Protein AF-A0AAQ4EZK0-F1 (afdb_monomer)

Solvent-accessible surface area (backbone atoms only — not comparable to full-atom values): 11240 Å² total; per-residue (Å²): 138,84,86,90,83,86,79,87,79,80,76,78,81,82,70,81,77,74,77,74,74,80,72,79,71,77,68,83,69,78,54,68,66,52,55,55,50,52,51,54,52,48,54,52,51,49,54,52,50,52,51,51,47,51,51,53,48,54,54,49,50,58,47,53,52,48,55,54,49,49,57,51,49,55,52,50,51,54,52,50,54,52,56,74,71,48,90,46,72,69,57,46,58,49,49,55,53,52,49,56,52,52,50,53,52,48,53,52,51,50,51,52,51,43,47,49,50,32,50,51,54,45,54,49,48,55,52,52,54,49,55,54,52,52,55,62,48,67,79,48,81,86,40,68,68,59,50,53,52,48,52,55,48,48,51,54,51,47,54,62,51,62,48,34,67,61,47,29,53,51,43,38,43,52,53,42,55,52,51,30,60,77,71,69,49,62,76,87,76,50,83,130

pLDDT: mean 73.38, std 15.05, range [40.81, 96.25]

Secondary structure (DSSP, 8-state):
-PPP------PPP-----------PPP---HHHHHHHHHHHHHHHHHHHHHHHHHHHHHHHHHHHHHHHHHHHHHHHHHHHHHHT--SHHHHHHHHHHHHHHHHHHHHHHHHHHHHHHHHHHHHHHHHHHHHHHHHHHTTTT-HHHHHHHHHHHHHHHHHHHTHHHHHHHHHHHHHHHHHHHHT--GGGS--

Foldseek 3Di:
DDDDDDDDDDDPDDDPPDDPDDPPPPDPPPPPVVLVVLLVVVVVVLVVLVVVLVVVVVVLLVVLLVVLVVLVVVLVVVLVVVCVVDDDPVVNVVSVVVSVVVVVVSLVVSLVSLLVSLVVSLVVSLVSSVVVLVVVCVVCVPDVVVVVVSVVVNVVSVVVSVCSVVVSVVRSQVSQVVSCVVVVNDPVSRDD

Sequence (192 aa):
MSAANVVERALPPIQPQRSRSAVPVPEPQRIEPFISISHKILRRKLARLTKYVQWHWYRALAQLKREIKDMYQDFIDHFSYRMEATCTESEREQLLREMATAREDLFTEMKARIGSACVDFGRWGCHHMNTQLQQCSTDRRDDDQFKALVALLESEVFQNVENFEKRTMECARAVWEEFAMDLGLEREFIPA

Structure (mmCIF, N/CA/C/O backbone):
data_AF-A0AAQ4EZK0-F1
#
_entry.id   AF-A0AAQ4EZK0-F1
#
loop_
_atom_site.group_PDB
_atom_site.id
_atom_site.type_symbol
_atom_site.label_atom_id
_atom_site.label_alt_id
_atom_site.label_comp_id
_atom_site.label_asym_id
_atom_site.label_entity_id
_atom_site.label_seq_id
_atom_site.pdbx_PDB_ins_code
_atom_site.Cartn_x
_atom_site.Cartn_y
_atom_site.Cartn_z
_atom_site.occupancy
_atom_site.B_iso_or_equiv
_atom_site.auth_seq_id
_atom_site.auth_comp_id
_atom_site.auth_asym_id
_atom_site.auth_atom_id
_atom_site.pdbx_PDB_model_num
ATOM 1 N N . MET A 1 1 ? 58.244 -21.339 -111.419 1.00 42.03 1 MET A N 1
ATOM 2 C CA . MET A 1 1 ? 58.968 -21.057 -110.160 1.00 42.03 1 MET A CA 1
ATOM 3 C C . MET A 1 1 ? 58.419 -19.746 -109.614 1.00 42.03 1 MET A C 1
ATOM 5 O O . MET A 1 1 ? 58.577 -18.739 -110.288 1.00 42.03 1 MET A O 1
ATOM 9 N N . SER A 1 2 ? 57.651 -19.780 -108.518 1.00 41.06 2 SER A N 1
ATOM 10 C CA . SER A 1 2 ? 56.876 -18.627 -108.020 1.00 41.06 2 SER A CA 1
ATOM 11 C C . SER A 1 2 ? 57.598 -17.920 -106.876 1.00 41.06 2 SER A C 1
ATOM 13 O O . SER A 1 2 ? 58.107 -18.579 -105.971 1.00 41.06 2 SER A O 1
ATOM 15 N N . ALA A 1 3 ? 57.625 -16.589 -106.942 1.00 40.81 3 ALA A N 1
ATOM 16 C CA . ALA A 1 3 ? 58.226 -15.695 -105.964 1.00 40.81 3 ALA A CA 1
ATOM 17 C C . ALA A 1 3 ? 57.422 -15.671 -104.657 1.00 40.81 3 ALA A C 1
ATOM 19 O O . ALA A 1 3 ? 56.195 -15.567 -104.661 1.00 40.81 3 ALA A O 1
ATOM 20 N N . ALA A 1 4 ? 58.153 -15.772 -103.551 1.00 45.84 4 ALA A N 1
ATOM 21 C CA . ALA A 1 4 ? 57.662 -15.642 -102.196 1.00 45.84 4 ALA A CA 1
ATOM 22 C C . ALA A 1 4 ? 57.428 -14.168 -101.853 1.00 45.84 4 ALA A C 1
ATOM 24 O O . ALA A 1 4 ? 58.296 -13.327 -102.061 1.00 45.84 4 ALA A O 1
ATOM 25 N N . ASN A 1 5 ? 56.261 -13.887 -101.290 1.00 48.72 5 ASN A N 1
ATOM 26 C CA . ASN A 1 5 ? 56.026 -12.821 -100.328 1.00 48.72 5 ASN A CA 1
ATOM 27 C C . ASN A 1 5 ? 54.690 -13.133 -99.659 1.00 48.72 5 ASN A C 1
ATOM 29 O O . ASN A 1 5 ? 53.746 -13.472 -100.366 1.00 48.72 5 ASN A O 1
ATOM 33 N N . VAL A 1 6 ? 54.625 -13.030 -98.328 1.00 47.28 6 VAL A N 1
ATOM 34 C CA . VAL A 1 6 ? 53.534 -12.384 -97.574 1.00 47.28 6 VAL A CA 1
ATOM 35 C C . VAL A 1 6 ? 53.760 -12.588 -96.062 1.00 47.28 6 VAL A C 1
ATOM 37 O O . VAL A 1 6 ? 53.499 -13.643 -95.498 1.00 47.28 6 VAL A O 1
ATOM 40 N N . VAL A 1 7 ? 54.256 -11.505 -95.453 1.00 47.47 7 VAL A N 1
ATOM 41 C CA . VAL A 1 7 ? 53.810 -10.884 -94.191 1.00 47.47 7 VAL A CA 1
ATOM 42 C C . VAL A 1 7 ? 53.949 -11.690 -92.886 1.00 47.47 7 VAL A C 1
ATOM 44 O O . VAL A 1 7 ? 53.008 -12.323 -92.413 1.00 47.47 7 VAL A O 1
ATOM 47 N N . GLU A 1 8 ? 55.076 -11.486 -92.195 1.00 52.34 8 GLU A N 1
ATOM 48 C CA . GLU A 1 8 ? 55.118 -11.501 -90.726 1.00 52.34 8 GLU A CA 1
ATOM 49 C C . GLU A 1 8 ? 54.303 -10.311 -90.189 1.00 52.34 8 GLU A C 1
ATOM 51 O O . GLU A 1 8 ? 54.689 -9.146 -90.301 1.00 52.34 8 GLU A O 1
ATOM 56 N N . ARG A 1 9 ? 53.133 -10.598 -89.612 1.00 54.28 9 ARG A N 1
ATOM 57 C CA . ARG A 1 9 ? 52.370 -9.636 -88.810 1.00 54.28 9 ARG A CA 1
ATOM 58 C C . ARG A 1 9 ? 53.049 -9.495 -87.447 1.00 54.28 9 ARG A C 1
ATOM 60 O O . ARG A 1 9 ? 52.889 -10.354 -86.585 1.00 54.28 9 ARG A O 1
ATOM 67 N N . ALA A 1 10 ? 53.759 -8.390 -87.242 1.00 50.56 10 ALA A N 1
ATOM 68 C CA . ALA A 1 10 ? 54.163 -7.948 -85.915 1.00 50.56 10 ALA A CA 1
ATOM 69 C C . ALA A 1 10 ? 52.908 -7.699 -85.054 1.00 50.56 10 ALA A C 1
ATOM 71 O O . ALA A 1 10 ? 52.085 -6.836 -85.368 1.00 50.56 10 ALA A O 1
ATOM 72 N N . LEU A 1 11 ? 52.740 -8.481 -83.985 1.00 55.53 11 LEU A N 1
ATOM 73 C CA . LEU A 1 11 ? 51.751 -8.212 -82.943 1.00 55.53 11 LEU A CA 1
ATOM 74 C C . LEU A 1 11 ? 52.137 -6.903 -82.231 1.00 55.53 11 LEU A C 1
ATOM 76 O O . LEU A 1 11 ? 53.293 -6.763 -81.825 1.00 55.53 11 LEU A O 1
ATOM 80 N N . PRO A 1 12 ? 51.216 -5.938 -82.067 1.00 55.41 12 PRO A N 1
ATOM 81 C CA . PRO A 1 12 ? 51.504 -4.740 -81.295 1.00 55.41 12 PRO A CA 1
ATOM 82 C C . PRO A 1 12 ? 51.794 -5.119 -79.832 1.00 55.41 12 PRO A C 1
ATOM 84 O O . PRO A 1 12 ? 51.168 -6.044 -79.304 1.00 55.41 12 PRO A O 1
ATOM 87 N N . PRO A 1 13 ? 52.727 -4.424 -79.158 1.00 61.31 13 PRO A N 1
ATOM 88 C CA . PRO A 1 13 ? 53.066 -4.708 -77.772 1.00 61.31 13 PRO A CA 1
ATOM 89 C C . PRO A 1 13 ? 51.825 -4.558 -76.888 1.00 61.31 13 PRO A C 1
ATOM 91 O O . PRO A 1 13 ? 51.150 -3.527 -76.903 1.00 61.31 13 PRO A O 1
ATOM 94 N N . ILE A 1 14 ? 51.535 -5.600 -76.107 1.00 56.62 14 ILE A N 1
ATOM 95 C CA . ILE A 1 14 ? 50.519 -5.584 -75.057 1.00 56.62 14 ILE A CA 1
ATOM 96 C C . ILE A 1 14 ? 50.965 -4.531 -74.042 1.00 56.62 14 ILE A C 1
ATOM 98 O O . ILE A 1 14 ? 51.879 -4.763 -73.252 1.00 56.62 14 ILE A O 1
ATOM 102 N N . GLN A 1 15 ? 50.353 -3.347 -74.083 1.00 58.69 15 GLN A N 1
ATOM 103 C CA . GLN A 1 15 ? 50.520 -2.400 -72.992 1.00 58.69 15 GLN A CA 1
ATOM 104 C C . GLN A 1 15 ? 49.929 -3.033 -71.729 1.00 58.69 15 GLN A C 1
ATOM 106 O O . GLN A 1 15 ? 48.809 -3.552 -71.789 1.00 58.69 15 GLN A O 1
ATOM 111 N N . PRO A 1 16 ? 50.641 -3.009 -70.590 1.00 51.94 16 PRO A N 1
ATOM 112 C CA . PRO A 1 16 ? 50.077 -3.469 -69.335 1.00 51.94 16 PRO A CA 1
ATOM 113 C C . PRO A 1 16 ? 48.794 -2.679 -69.075 1.00 51.94 16 PRO A C 1
ATOM 115 O O . PRO A 1 16 ? 48.820 -1.451 -68.954 1.00 51.94 16 PRO A O 1
ATOM 118 N N . GLN A 1 17 ? 47.659 -3.383 -69.033 1.00 55.78 17 GLN A N 1
ATOM 119 C CA . GLN A 1 17 ? 46.397 -2.805 -68.598 1.00 55.78 17 GLN A CA 1
ATOM 120 C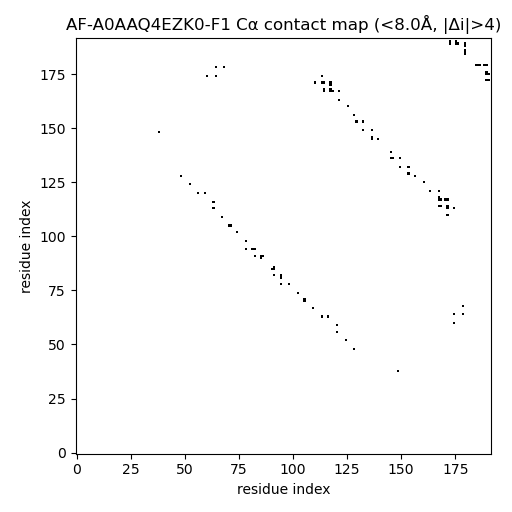 C . GLN A 1 17 ? 46.635 -2.222 -67.208 1.00 55.78 17 GLN A C 1
ATOM 122 O O . GLN A 1 17 ? 46.867 -2.953 -66.245 1.00 55.78 17 GLN A O 1
ATOM 127 N N . ARG A 1 18 ? 46.614 -0.887 -67.112 1.00 55.47 18 ARG A N 1
ATOM 128 C CA . ARG A 1 18 ? 46.572 -0.197 -65.827 1.00 55.47 18 ARG A CA 1
ATOM 129 C C . ARG A 1 18 ? 45.371 -0.750 -65.078 1.00 55.47 18 ARG A C 1
ATOM 131 O O . ARG A 1 18 ? 44.234 -0.545 -65.505 1.00 55.47 18 ARG A O 1
ATOM 138 N N . SER A 1 19 ? 45.662 -1.478 -64.003 1.00 55.66 19 SER A N 1
ATOM 139 C CA . SER A 1 19 ? 44.677 -1.961 -63.049 1.00 55.66 19 SER A CA 1
ATOM 140 C C . SER A 1 19 ? 43.761 -0.792 -62.711 1.00 55.66 19 SER A C 1
ATOM 142 O O . SER A 1 19 ? 44.214 0.246 -62.219 1.00 55.66 19 SER A O 1
ATOM 144 N N . ARG A 1 20 ? 42.494 -0.904 -63.118 1.00 53.03 20 ARG A N 1
ATOM 145 C CA . ARG A 1 20 ? 41.492 0.117 -62.845 1.00 53.03 20 ARG A CA 1
ATOM 146 C C . ARG A 1 20 ? 41.398 0.231 -61.332 1.00 53.03 20 ARG A C 1
ATOM 148 O O . ARG A 1 20 ? 41.144 -0.766 -60.667 1.00 53.03 20 ARG A O 1
ATOM 155 N N . SER A 1 21 ? 41.668 1.445 -60.855 1.00 53.69 21 SER A N 1
ATOM 156 C CA . SER A 1 21 ? 41.314 2.000 -59.551 1.00 53.69 21 SER A CA 1
ATOM 157 C C . SER A 1 21 ? 40.422 1.057 -58.749 1.00 53.69 21 SER A C 1
ATOM 159 O O . SER A 1 21 ? 39.281 0.816 -59.148 1.00 53.69 21 SER A O 1
ATOM 161 N N . ALA A 1 22 ? 40.941 0.531 -57.637 1.00 51.31 22 ALA A N 1
ATOM 162 C CA . ALA A 1 22 ? 40.106 -0.094 -56.627 1.00 51.31 22 ALA A CA 1
ATOM 163 C C . ALA A 1 22 ? 38.950 0.872 -56.345 1.00 51.31 22 ALA A C 1
ATOM 165 O O . ALA A 1 22 ? 39.177 2.007 -55.919 1.00 51.31 22 ALA A O 1
ATOM 166 N N . VAL A 1 23 ? 37.726 0.458 -56.676 1.00 54.69 23 VAL A N 1
ATOM 167 C CA . VAL A 1 23 ? 36.527 1.146 -56.203 1.00 54.69 23 VAL A CA 1
ATOM 168 C C . VAL A 1 23 ? 36.696 1.197 -54.687 1.00 54.69 23 VAL A C 1
ATOM 170 O O . VAL A 1 23 ? 36.897 0.126 -54.105 1.00 54.69 23 VAL A O 1
ATOM 173 N N . PRO A 1 24 ? 36.726 2.381 -54.047 1.00 51.88 24 PRO A N 1
ATOM 174 C CA . PRO A 1 24 ? 36.819 2.436 -52.602 1.00 51.88 24 PRO A CA 1
ATOM 175 C C . PRO A 1 24 ? 35.629 1.646 -52.074 1.00 51.88 24 PRO A C 1
ATOM 177 O O . PRO A 1 24 ? 34.477 2.030 -52.280 1.00 51.88 24 PRO A O 1
ATOM 180 N N . VAL A 1 25 ? 35.914 0.486 -51.481 1.00 49.91 25 VAL A N 1
ATOM 181 C CA . VAL A 1 25 ? 34.921 -0.261 -50.721 1.00 49.91 25 VAL A CA 1
ATOM 182 C C . VAL A 1 25 ? 34.456 0.732 -49.662 1.00 49.91 25 VAL A C 1
ATOM 184 O O . VAL A 1 25 ? 35.315 1.234 -48.932 1.00 49.91 25 VAL A O 1
ATOM 187 N N . PRO A 1 26 ? 33.165 1.110 -49.619 1.00 50.66 26 PRO A N 1
ATOM 188 C CA . PRO A 1 26 ? 32.687 1.988 -48.567 1.00 50.66 26 PRO A CA 1
ATOM 189 C C . PRO A 1 26 ? 33.087 1.338 -47.247 1.00 50.66 26 PRO A C 1
ATOM 191 O O . PRO A 1 26 ? 32.724 0.186 -46.999 1.00 50.66 26 PRO A O 1
ATOM 194 N N . GLU A 1 27 ? 33.912 2.037 -46.460 1.00 53.62 27 GLU A N 1
ATOM 195 C CA . GLU A 1 27 ? 34.293 1.578 -45.127 1.00 53.62 27 GLU A CA 1
ATOM 196 C C . GLU A 1 27 ? 33.016 1.126 -44.413 1.00 53.62 27 GLU A C 1
ATOM 198 O O . GLU A 1 27 ? 32.003 1.830 -44.532 1.00 53.62 27 GLU A O 1
ATOM 203 N N . PRO A 1 28 ? 33.020 -0.027 -43.714 1.00 54.28 28 PRO A N 1
ATOM 204 C CA . PRO A 1 28 ? 31.878 -0.439 -42.916 1.00 54.28 28 PRO A CA 1
ATOM 205 C C . PRO A 1 28 ? 31.514 0.743 -42.025 1.00 54.28 28 PRO A C 1
ATOM 207 O O . PRO A 1 28 ? 32.277 1.139 -41.140 1.00 54.28 28 PRO A O 1
ATOM 210 N N . GLN A 1 29 ? 30.393 1.386 -42.357 1.00 51.56 29 GLN A N 1
ATOM 211 C CA . GLN A 1 29 ? 29.969 2.597 -41.685 1.00 51.56 29 GLN A CA 1
ATOM 212 C C . GLN A 1 29 ? 29.893 2.279 -40.197 1.00 51.56 29 GLN A C 1
ATOM 214 O O . GLN A 1 29 ? 29.506 1.179 -39.810 1.00 51.56 29 GLN A O 1
ATOM 219 N N . ARG A 1 30 ? 30.332 3.232 -39.377 1.00 53.12 30 ARG A N 1
ATOM 220 C CA . ARG A 1 30 ? 30.482 3.150 -37.920 1.00 53.12 30 ARG A CA 1
ATOM 221 C C . ARG A 1 30 ? 29.150 2.829 -37.212 1.00 53.12 30 ARG A C 1
ATOM 223 O O . ARG A 1 30 ? 28.577 3.691 -36.553 1.00 53.12 30 ARG A O 1
ATOM 230 N N . ILE A 1 31 ? 28.653 1.603 -37.337 1.00 50.66 31 ILE A N 1
ATOM 231 C CA . ILE A 1 31 ? 27.380 1.137 -36.770 1.00 50.66 31 ILE A CA 1
ATOM 232 C C . ILE A 1 31 ? 27.554 0.793 -35.277 1.00 50.66 31 ILE A C 1
ATOM 234 O O . ILE A 1 31 ? 26.685 1.104 -34.464 1.00 50.66 31 ILE A O 1
ATOM 238 N N . GLU A 1 32 ? 28.718 0.268 -34.873 1.00 52.44 32 GLU A N 1
ATOM 239 C CA . GLU A 1 32 ? 29.042 -0.050 -33.469 1.00 52.44 32 GLU A CA 1
ATOM 240 C C . GLU A 1 32 ? 28.881 1.115 -32.469 1.00 52.44 32 GLU A C 1
ATOM 242 O O . GLU A 1 32 ? 28.241 0.919 -31.427 1.00 52.44 32 GLU A O 1
ATOM 247 N N . PRO A 1 33 ? 29.392 2.340 -32.722 1.00 57.09 33 PRO A N 1
ATOM 248 C CA . PRO A 1 33 ? 29.216 3.435 -31.771 1.00 57.09 33 PRO A CA 1
ATOM 249 C C . PRO A 1 33 ? 27.751 3.863 -31.632 1.00 57.09 33 PRO A C 1
ATOM 251 O O . PRO A 1 33 ? 27.355 4.309 -30.556 1.00 57.09 33 PRO A O 1
ATOM 254 N N . PHE A 1 34 ? 26.923 3.696 -32.668 1.00 55.62 34 PHE A N 1
ATOM 255 C CA . PHE A 1 34 ? 25.517 4.099 -32.623 1.00 55.62 34 PHE A CA 1
ATOM 256 C C . PHE A 1 34 ? 24.677 3.161 -31.746 1.00 55.62 34 PHE A C 1
ATOM 258 O O . PHE A 1 34 ? 23.924 3.633 -30.893 1.00 55.62 34 PHE A O 1
ATOM 265 N N . ILE A 1 35 ? 24.872 1.844 -31.872 1.00 58.59 35 ILE A N 1
ATOM 266 C CA . ILE A 1 35 ? 24.214 0.837 -31.021 1.00 58.59 35 ILE A CA 1
ATOM 267 C C . ILE A 1 35 ? 24.602 1.047 -29.548 1.00 58.59 35 ILE A C 1
ATOM 269 O O . ILE A 1 35 ? 23.743 1.056 -28.663 1.00 58.59 35 ILE A O 1
ATOM 273 N N . SER A 1 36 ? 25.884 1.312 -29.279 1.00 63.97 36 SER A N 1
ATOM 274 C CA . SER A 1 36 ? 26.393 1.578 -27.926 1.00 63.97 36 SER A CA 1
ATOM 275 C C . SER A 1 36 ? 25.788 2.845 -27.296 1.00 63.97 36 SER A C 1
ATOM 277 O O . SER A 1 36 ? 25.376 2.839 -26.129 1.00 63.97 36 SER A O 1
ATOM 279 N N . ILE A 1 37 ? 25.660 3.930 -28.069 1.00 66.81 37 ILE A N 1
ATOM 280 C CA . ILE A 1 37 ? 25.043 5.184 -27.609 1.00 66.81 37 ILE A CA 1
ATOM 281 C C . ILE A 1 37 ? 23.544 4.995 -27.349 1.00 66.81 37 ILE A C 1
ATOM 283 O O . ILE A 1 37 ? 23.062 5.390 -26.282 1.00 66.81 37 ILE A O 1
ATOM 287 N N . SER A 1 38 ? 22.820 4.357 -28.271 1.00 66.06 38 SER A N 1
ATOM 288 C CA . SER A 1 38 ? 21.387 4.073 -28.129 1.00 66.06 38 SER A CA 1
ATOM 289 C C . SER A 1 38 ? 21.106 3.218 -26.894 1.00 66.06 38 SER A C 1
ATOM 291 O O . SER A 1 38 ? 20.245 3.566 -26.084 1.00 66.06 38 SER A O 1
ATOM 293 N N . HIS A 1 39 ? 21.910 2.180 -26.660 1.00 66.88 39 HIS A N 1
ATOM 294 C CA . HIS A 1 39 ? 21.791 1.327 -25.480 1.00 66.88 39 HIS A CA 1
ATOM 295 C C . HIS A 1 39 ? 22.069 2.092 -24.174 1.00 66.88 39 HIS A C 1
ATOM 297 O O . HIS A 1 39 ? 21.328 1.959 -23.195 1.00 66.88 39 HIS A O 1
ATOM 303 N N . LYS A 1 40 ? 23.080 2.971 -24.150 1.00 74.75 40 LYS A N 1
ATOM 304 C CA . LYS A 1 40 ? 23.394 3.809 -22.978 1.00 74.75 40 LYS A CA 1
ATOM 305 C C . LYS A 1 40 ? 22.289 4.820 -22.662 1.00 74.75 40 LYS A C 1
ATOM 307 O O . LYS A 1 40 ? 21.986 5.046 -21.487 1.00 74.75 40 LYS A O 1
ATOM 312 N N . ILE A 1 41 ? 21.695 5.440 -23.682 1.00 72.88 41 ILE A N 1
ATOM 313 C CA . ILE A 1 41 ? 20.564 6.366 -23.518 1.00 72.88 41 ILE A CA 1
ATOM 314 C C . ILE A 1 41 ? 19.353 5.613 -22.965 1.00 72.88 41 ILE A C 1
ATOM 316 O O . ILE A 1 41 ? 18.725 6.083 -22.014 1.00 72.88 41 ILE A O 1
ATOM 320 N N . LEU A 1 42 ? 19.070 4.433 -23.511 1.00 69.25 42 LEU A N 1
ATOM 321 C CA . LEU A 1 42 ? 17.922 3.627 -23.123 1.00 69.25 42 LEU A CA 1
ATOM 322 C C . LEU A 1 42 ? 18.034 3.130 -21.674 1.00 69.25 42 LEU A C 1
ATOM 324 O O . LEU A 1 42 ? 17.108 3.337 -20.892 1.00 69.25 42 LEU A O 1
ATOM 328 N N . ARG A 1 43 ? 19.210 2.644 -21.249 1.00 71.69 43 ARG A N 1
ATOM 329 C CA . ARG A 1 43 ? 19.479 2.298 -19.837 1.00 71.69 43 ARG A CA 1
ATOM 330 C C . ARG A 1 43 ? 19.293 3.480 -18.886 1.00 71.69 43 ARG A C 1
ATOM 332 O O . ARG A 1 43 ? 18.751 3.322 -17.797 1.00 71.69 43 ARG A O 1
ATOM 339 N N . ARG A 1 44 ? 19.724 4.685 -19.278 1.00 79.62 44 ARG A N 1
ATOM 340 C CA . ARG A 1 44 ? 19.530 5.897 -18.460 1.00 79.62 44 ARG A CA 1
ATOM 341 C C . ARG A 1 44 ? 18.057 6.281 -18.339 1.00 79.62 44 ARG A C 1
ATOM 343 O O . ARG A 1 44 ? 17.641 6.682 -17.252 1.00 79.62 44 ARG A O 1
ATOM 350 N N . LYS A 1 45 ? 17.286 6.186 -19.428 1.00 73.62 45 LYS A N 1
ATOM 351 C CA . LYS A 1 45 ? 15.834 6.420 -19.403 1.00 73.62 45 LYS A CA 1
ATOM 352 C C . LYS A 1 45 ? 15.140 5.401 -18.502 1.00 73.62 45 LYS A C 1
ATOM 354 O O . LYS A 1 45 ? 14.394 5.818 -17.621 1.00 73.62 45 LYS A O 1
ATOM 359 N N . LEU A 1 46 ? 15.474 4.117 -18.643 1.00 71.19 46 LEU A N 1
ATOM 360 C CA . LEU A 1 46 ? 14.932 3.060 -17.793 1.00 71.19 46 LEU A CA 1
ATOM 361 C C . LEU A 1 46 ? 15.245 3.318 -16.315 1.00 71.19 46 LEU A C 1
ATOM 363 O O . LEU A 1 46 ? 14.337 3.350 -15.498 1.00 71.19 46 LEU A O 1
ATOM 367 N N . ALA A 1 47 ? 16.498 3.628 -15.972 1.00 75.44 47 ALA A N 1
ATOM 368 C CA . ALA A 1 47 ? 16.880 3.924 -14.591 1.00 75.44 47 ALA A CA 1
ATOM 369 C C . ALA A 1 47 ? 16.120 5.126 -13.996 1.00 75.44 47 ALA A C 1
ATOM 371 O O . ALA A 1 47 ? 15.771 5.117 -12.815 1.00 75.44 47 ALA A O 1
ATOM 372 N N . ARG A 1 48 ? 15.853 6.175 -14.789 1.00 80.00 48 ARG A N 1
ATOM 373 C CA . ARG A 1 48 ? 15.027 7.315 -14.348 1.00 80.00 48 ARG A CA 1
ATOM 374 C C . ARG A 1 48 ? 13.578 6.904 -14.121 1.00 80.00 48 ARG A C 1
ATOM 376 O O . ARG A 1 48 ? 13.000 7.297 -13.114 1.00 80.00 48 ARG A O 1
ATOM 383 N N . LEU A 1 49 ? 13.024 6.111 -15.029 1.00 72.25 49 LEU A N 1
ATOM 384 C CA . LEU A 1 49 ? 11.664 5.601 -14.934 1.00 72.25 49 LEU A CA 1
ATOM 385 C C . LEU A 1 49 ? 11.488 4.698 -13.708 1.00 72.25 49 LEU A C 1
ATOM 387 O O . LEU A 1 49 ? 10.552 4.893 -12.941 1.00 72.25 49 LEU A O 1
ATOM 391 N N . THR A 1 50 ? 12.436 3.796 -13.447 1.00 72.75 50 THR A N 1
ATOM 392 C CA . THR A 1 50 ? 12.449 2.968 -12.235 1.00 72.75 50 THR A CA 1
ATOM 393 C C . THR A 1 50 ? 12.467 3.830 -10.974 1.00 72.75 50 THR A C 1
ATOM 395 O O . THR A 1 50 ? 11.661 3.601 -10.076 1.00 72.75 50 THR A O 1
ATOM 398 N N . LYS A 1 51 ? 13.326 4.859 -10.907 1.00 76.38 51 LYS A N 1
ATOM 399 C CA . LYS A 1 51 ? 13.357 5.789 -9.762 1.00 76.38 51 LYS A CA 1
ATOM 400 C C . LYS A 1 51 ? 12.044 6.551 -9.588 1.00 76.38 51 LYS A C 1
ATOM 402 O O . LYS A 1 51 ? 11.615 6.772 -8.462 1.00 76.38 51 LYS A O 1
ATOM 407 N N . TYR A 1 52 ? 11.417 6.955 -10.688 1.00 78.12 52 TYR A N 1
ATOM 408 C CA . TYR A 1 52 ? 10.128 7.640 -10.668 1.00 78.12 52 TYR A CA 1
ATOM 409 C C . TYR A 1 52 ? 9.017 6.740 -10.111 1.00 78.12 52 TYR A C 1
ATOM 411 O O . TYR A 1 52 ? 8.302 7.146 -9.195 1.00 78.12 52 TYR A O 1
ATOM 419 N N . VAL A 1 53 ? 8.928 5.495 -10.591 1.00 72.31 53 VAL A N 1
ATOM 420 C CA . VAL A 1 53 ? 7.976 4.497 -10.079 1.00 72.31 53 VAL A CA 1
ATOM 421 C C . VAL A 1 53 ? 8.242 4.203 -8.600 1.00 72.31 53 VAL A C 1
ATOM 423 O O . VAL A 1 53 ? 7.306 4.205 -7.807 1.00 72.31 53 VAL A O 1
ATOM 426 N N . GLN A 1 54 ? 9.507 4.040 -8.199 1.00 74.81 54 GLN A N 1
ATOM 427 C CA . GLN A 1 54 ? 9.891 3.863 -6.792 1.00 74.81 54 GLN A CA 1
ATOM 428 C C . GLN A 1 54 ? 9.475 5.050 -5.915 1.00 74.81 54 GLN A C 1
ATOM 430 O O . GLN A 1 54 ? 8.955 4.856 -4.822 1.00 74.81 54 GLN A O 1
ATOM 435 N N . TRP A 1 55 ? 9.673 6.287 -6.374 1.00 84.50 55 TRP A N 1
ATOM 436 C CA . TRP A 1 55 ? 9.250 7.469 -5.623 1.00 84.50 55 TRP A CA 1
ATOM 437 C C . TRP A 1 55 ? 7.730 7.506 -5.423 1.00 84.50 55 TRP A C 1
ATOM 439 O O . TRP A 1 55 ? 7.261 7.726 -4.304 1.00 84.50 55 TRP A O 1
ATOM 449 N N . HIS A 1 56 ? 6.962 7.238 -6.483 1.00 79.44 56 HIS A N 1
ATOM 450 C CA . HIS A 1 56 ? 5.504 7.143 -6.398 1.00 79.44 56 HIS A CA 1
ATOM 451 C C . HIS A 1 56 ? 5.058 6.035 -5.445 1.00 79.44 56 HIS A C 1
ATOM 453 O O . HIS A 1 56 ? 4.160 6.256 -4.636 1.00 79.44 56 HIS A O 1
ATOM 459 N N . TRP A 1 57 ? 5.734 4.890 -5.491 1.00 78.50 57 TRP A N 1
ATOM 460 C CA . TRP A 1 57 ? 5.513 3.770 -4.588 1.00 78.50 57 TRP A CA 1
ATOM 461 C C . TRP A 1 57 ? 5.734 4.148 -3.118 1.00 78.50 57 TRP A C 1
ATOM 463 O O . TRP A 1 57 ? 4.866 3.919 -2.283 1.00 78.50 57 TRP A O 1
ATOM 473 N N . TYR A 1 58 ? 6.848 4.796 -2.773 1.00 80.62 58 TYR A N 1
ATOM 474 C CA . TYR A 1 58 ? 7.079 5.227 -1.388 1.00 80.62 58 TYR A CA 1
ATOM 475 C C . TYR A 1 58 ? 6.041 6.243 -0.909 1.00 80.62 58 TYR A C 1
ATOM 477 O O . TYR A 1 58 ? 5.579 6.174 0.231 1.00 80.62 58 TYR A O 1
ATOM 485 N N . ARG A 1 59 ? 5.650 7.180 -1.777 1.00 84.00 59 ARG A N 1
ATOM 486 C CA . ARG A 1 59 ? 4.644 8.192 -1.443 1.00 84.00 59 ARG A CA 1
ATOM 487 C C . ARG A 1 59 ? 3.273 7.562 -1.190 1.00 84.00 59 ARG A C 1
ATOM 489 O O . ARG A 1 59 ? 2.594 7.938 -0.239 1.00 84.00 59 ARG A O 1
ATOM 496 N N . ALA A 1 60 ? 2.907 6.597 -2.021 1.00 81.69 60 ALA A N 1
ATOM 497 C CA . ALA A 1 60 ? 1.717 5.781 -1.878 1.00 81.69 60 ALA A CA 1
ATOM 498 C C . ALA A 1 60 ? 1.687 4.990 -0.570 1.00 81.69 60 ALA A C 1
ATOM 500 O O . ALA A 1 60 ? 0.715 5.076 0.176 1.00 81.69 60 ALA A O 1
ATOM 501 N N . LEU A 1 61 ? 2.782 4.296 -0.249 1.00 81.69 61 LEU A N 1
ATOM 502 C CA . LEU A 1 61 ? 2.924 3.573 1.014 1.00 81.69 61 LEU A CA 1
ATOM 503 C C . LEU A 1 61 ? 2.767 4.500 2.222 1.00 81.69 61 LEU A C 1
ATOM 505 O O . LEU A 1 61 ? 2.071 4.164 3.173 1.00 81.69 61 LEU A O 1
ATOM 509 N N . ALA A 1 62 ? 3.379 5.685 2.187 1.00 84.12 62 ALA A N 1
ATOM 510 C CA . ALA A 1 62 ? 3.261 6.663 3.268 1.00 84.12 62 ALA A CA 1
ATOM 511 C C . ALA A 1 62 ? 1.837 7.224 3.428 1.00 84.12 62 ALA A C 1
ATOM 513 O O . ALA A 1 62 ? 1.470 7.686 4.509 1.00 84.12 62 ALA A O 1
ATOM 514 N N . GLN A 1 63 ? 1.044 7.247 2.357 1.00 88.88 63 GLN A N 1
ATOM 515 C CA . GLN A 1 63 ? -0.361 7.631 2.430 1.00 88.88 63 GLN A CA 1
ATOM 516 C C . GLN A 1 63 ? -1.218 6.490 2.981 1.00 88.88 63 GLN A C 1
ATOM 518 O O . GLN A 1 63 ? -1.948 6.712 3.939 1.00 88.88 63 GLN A O 1
ATOM 523 N N . LEU A 1 64 ? -1.041 5.272 2.466 1.00 87.75 64 LEU A N 1
ATOM 524 C CA . LEU A 1 64 ? -1.720 4.079 2.970 1.00 87.75 64 LEU A CA 1
ATOM 525 C C . LEU A 1 64 ? -1.489 3.894 4.475 1.00 87.75 64 LEU A C 1
ATOM 527 O O . LEU A 1 64 ? -2.435 3.677 5.217 1.00 87.75 64 LEU A O 1
ATOM 531 N N . LYS A 1 65 ? -0.252 4.063 4.953 1.00 86.12 65 LYS A N 1
ATOM 532 C CA . LYS A 1 65 ? 0.065 3.999 6.390 1.00 86.12 65 LYS A CA 1
ATOM 533 C C . LYS A 1 65 ? -0.721 5.001 7.225 1.00 86.12 65 LYS A C 1
ATOM 535 O O . LYS A 1 65 ? -1.177 4.655 8.306 1.00 86.12 65 LYS A O 1
ATOM 540 N N . ARG A 1 66 ? -0.866 6.235 6.732 1.00 89.19 66 ARG A N 1
ATOM 541 C CA . ARG A 1 66 ? -1.655 7.261 7.422 1.00 89.19 66 ARG A CA 1
ATOM 542 C C . ARG A 1 66 ? -3.120 6.859 7.487 1.00 89.19 66 ARG A C 1
ATOM 544 O O . ARG A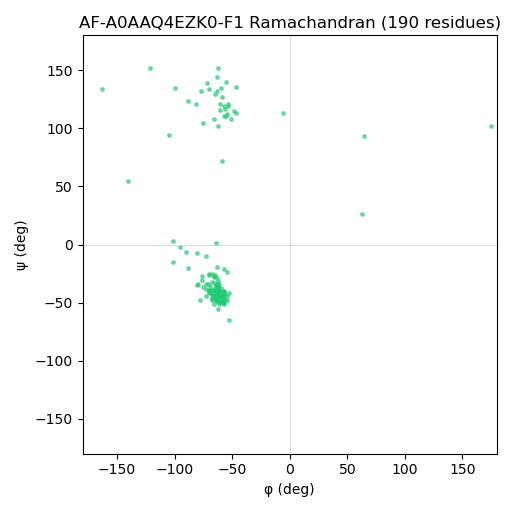 1 66 ? -3.658 6.821 8.576 1.00 89.19 66 ARG A O 1
ATOM 551 N N . GLU A 1 67 ? -3.702 6.433 6.371 1.00 91.25 67 GLU A N 1
ATOM 552 C CA . GLU A 1 67 ? -5.099 5.981 6.333 1.00 91.25 67 GLU A CA 1
ATOM 553 C C . GLU A 1 67 ? -5.363 4.813 7.296 1.00 91.25 67 GLU A C 1
ATOM 555 O O . GLU A 1 67 ? -6.348 4.817 8.024 1.00 91.25 67 GLU A O 1
ATOM 560 N N . ILE A 1 68 ? -4.464 3.830 7.334 1.00 89.50 68 ILE A N 1
ATOM 561 C CA . ILE A 1 68 ? -4.557 2.667 8.226 1.00 89.50 68 ILE A CA 1
ATOM 562 C C . ILE A 1 68 ? -4.407 3.078 9.698 1.00 89.50 68 ILE A C 1
ATOM 564 O O . ILE A 1 68 ? -5.125 2.570 10.559 1.00 89.50 68 ILE A O 1
ATOM 568 N N . LYS A 1 69 ? -3.510 4.023 9.992 1.00 88.50 69 LYS A N 1
ATOM 569 C CA . LYS A 1 69 ? -3.366 4.600 11.331 1.00 88.50 69 LYS A CA 1
ATOM 570 C C . LYS A 1 69 ? -4.614 5.364 11.761 1.00 88.50 69 LYS A C 1
ATOM 572 O O . LYS A 1 69 ? -5.056 5.176 12.889 1.00 88.50 69 LYS A O 1
ATOM 577 N N . ASP A 1 70 ? -5.172 6.176 10.874 1.00 92.62 70 ASP A N 1
ATOM 578 C CA . ASP A 1 70 ? -6.371 6.966 11.143 1.00 92.62 70 ASP A CA 1
ATOM 579 C C . ASP A 1 70 ? -7.561 6.037 11.441 1.00 92.62 70 ASP A C 1
ATOM 581 O O . ASP A 1 70 ? -8.207 6.198 12.470 1.00 92.62 70 ASP A O 1
ATOM 585 N N . MET A 1 71 ? -7.760 4.971 10.649 1.00 93.00 71 MET A N 1
ATOM 586 C CA . MET A 1 71 ? -8.793 3.952 10.915 1.00 93.00 71 MET A CA 1
ATOM 587 C C . MET A 1 71 ? -8.659 3.312 12.305 1.00 93.00 71 MET A C 1
ATOM 589 O O . MET A 1 71 ? -9.654 3.088 12.994 1.00 93.00 71 MET A O 1
ATOM 593 N N . TYR A 1 72 ? -7.431 2.996 12.723 1.00 91.38 72 TYR A N 1
ATOM 594 C CA . TYR A 1 72 ? -7.190 2.427 14.047 1.00 91.38 72 TYR A CA 1
ATOM 595 C C . TYR A 1 72 ? -7.424 3.443 15.168 1.00 91.38 72 TYR A C 1
ATOM 597 O O . TYR A 1 72 ? -7.984 3.092 16.205 1.00 91.38 72 TYR A O 1
ATOM 605 N N . GLN A 1 73 ? -7.027 4.699 14.969 1.00 92.50 73 GLN A N 1
ATOM 606 C CA . GLN A 1 73 ? -7.256 5.748 15.957 1.00 92.50 73 GLN A CA 1
ATOM 607 C C . GLN A 1 73 ? -8.750 6.029 16.133 1.00 92.50 73 GLN A C 1
ATOM 609 O O . GLN A 1 73 ? -9.218 6.067 17.267 1.00 92.50 73 GLN A O 1
ATOM 614 N N . ASP A 1 74 ? -9.505 6.112 15.037 1.00 95.31 74 ASP A N 1
ATOM 615 C CA . ASP A 1 74 ? -10.960 6.285 15.064 1.00 95.31 74 ASP A CA 1
ATOM 616 C C . ASP A 1 74 ? -11.644 5.158 15.856 1.00 95.31 74 ASP A C 1
ATOM 618 O O . ASP A 1 74 ? -12.565 5.398 16.640 1.00 95.31 74 ASP A O 1
ATOM 622 N N . PHE A 1 75 ? -11.164 3.920 15.700 1.00 94.94 75 PHE A N 1
ATOM 623 C CA . PHE A 1 75 ? -11.635 2.780 16.482 1.00 94.94 75 PHE A CA 1
ATOM 624 C C . PHE A 1 75 ? -11.362 2.953 17.983 1.00 94.94 75 PHE A C 1
ATOM 626 O O . PHE A 1 75 ? -12.262 2.751 18.804 1.00 94.94 75 PHE A O 1
ATOM 633 N N . ILE A 1 76 ? -10.139 3.335 18.357 1.00 93.31 76 ILE A N 1
ATOM 634 C CA . ILE A 1 76 ? -9.770 3.553 19.762 1.00 93.31 76 ILE A CA 1
ATOM 635 C C . ILE A 1 76 ? -10.592 4.687 20.370 1.00 93.31 76 ILE A C 1
ATOM 637 O O . ILE A 1 76 ? -11.126 4.524 21.468 1.00 93.31 76 ILE A O 1
ATOM 641 N N . ASP A 1 77 ? -10.740 5.801 19.661 1.00 94.81 77 ASP A N 1
ATOM 642 C CA . ASP A 1 77 ? -11.495 6.963 20.124 1.00 94.81 77 ASP A CA 1
ATOM 643 C C . ASP A 1 77 ? -12.978 6.611 20.318 1.00 94.81 77 ASP A C 1
ATOM 645 O O . ASP A 1 77 ? -13.566 6.942 21.352 1.00 94.81 77 ASP A O 1
ATOM 649 N N . HIS A 1 78 ? -13.567 5.852 19.385 1.00 95.62 78 HIS A N 1
ATOM 650 C CA . HIS A 1 78 ? -14.947 5.374 19.483 1.00 95.62 78 HIS A CA 1
ATOM 651 C C . HIS A 1 78 ? -15.194 4.553 20.758 1.00 95.62 78 HIS A C 1
ATOM 653 O O . HIS A 1 78 ? -16.138 4.827 21.507 1.00 95.62 78 HIS A O 1
ATOM 659 N N . PHE A 1 79 ? -14.355 3.548 21.026 1.00 95.19 79 PHE A N 1
ATOM 660 C CA . PHE A 1 79 ? -14.540 2.675 22.188 1.00 95.19 79 PHE A CA 1
ATOM 661 C C . PHE A 1 79 ? -14.116 3.333 23.501 1.00 95.19 79 PHE A C 1
ATOM 663 O O . PHE A 1 79 ? -14.746 3.068 24.523 1.00 95.19 79 PHE A O 1
ATOM 670 N N . SER A 1 80 ? -13.126 4.228 23.487 1.00 93.81 80 SER A N 1
ATOM 671 C CA . SER A 1 80 ? -12.719 4.994 24.675 1.00 93.81 80 SER A CA 1
ATOM 672 C C . SER A 1 80 ? -13.854 5.901 25.142 1.00 93.81 80 SER A C 1
ATOM 674 O O . SER A 1 80 ? -14.242 5.854 26.308 1.00 93.81 80 SER A O 1
ATOM 676 N N . TYR A 1 81 ? -14.476 6.626 24.208 1.00 94.56 81 TYR A N 1
ATOM 677 C CA . TYR A 1 81 ? -15.641 7.459 24.495 1.00 94.56 81 TYR A CA 1
ATOM 678 C C . TYR A 1 81 ? -16.818 6.646 25.054 1.00 94.56 81 TYR A C 1
ATOM 680 O O . TYR A 1 81 ? -17.424 7.023 26.059 1.00 94.56 81 TYR A O 1
ATOM 688 N N . ARG A 1 82 ? -17.137 5.494 24.443 1.00 94.44 82 ARG A N 1
ATOM 689 C CA . ARG A 1 82 ? -18.213 4.625 24.949 1.00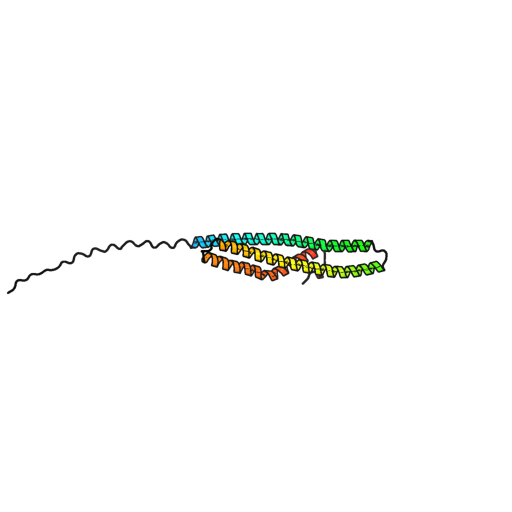 94.44 82 ARG A CA 1
ATOM 690 C C . ARG A 1 82 ? -17.891 4.074 26.339 1.00 94.44 82 ARG A C 1
ATOM 692 O O . ARG A 1 82 ? -18.778 4.051 27.186 1.00 94.44 82 ARG A O 1
ATOM 699 N N . MET A 1 83 ? -16.645 3.674 26.590 1.00 90.88 83 MET A N 1
ATOM 700 C CA . MET A 1 83 ? -16.210 3.150 27.888 1.00 90.88 83 MET A CA 1
ATOM 701 C C . MET A 1 83 ? -16.357 4.190 29.000 1.00 90.88 83 MET A C 1
ATOM 703 O O . MET A 1 83 ? -16.837 3.849 30.077 1.00 90.88 83 MET A O 1
ATOM 707 N N . GLU A 1 84 ? -16.007 5.451 28.737 1.00 93.69 84 GLU A N 1
ATOM 708 C CA . GLU A 1 84 ? -16.185 6.559 29.687 1.00 93.69 84 GLU A CA 1
ATOM 709 C C . GLU A 1 84 ? -17.660 6.860 29.985 1.00 93.69 84 GLU A C 1
ATOM 711 O O . GLU A 1 84 ? -18.004 7.238 31.103 1.00 93.69 84 GLU A O 1
ATOM 716 N N . ALA A 1 85 ? -18.542 6.665 29.001 1.00 91.25 85 ALA A N 1
ATOM 717 C CA . ALA A 1 85 ? -19.980 6.890 29.139 1.00 91.25 85 ALA A CA 1
ATOM 718 C C . ALA A 1 85 ? -20.732 5.739 29.835 1.00 91.25 85 ALA A C 1
ATOM 720 O O . ALA A 1 85 ? -21.931 5.856 30.094 1.00 91.25 85 ALA A O 1
ATOM 721 N N . THR A 1 86 ? -20.065 4.617 30.109 1.00 88.62 86 THR A N 1
ATOM 722 C CA . THR A 1 86 ? -20.708 3.412 30.639 1.00 88.62 86 THR A CA 1
ATOM 723 C C . THR A 1 86 ? -20.757 3.442 32.169 1.00 88.62 86 THR A C 1
ATOM 725 O O . THR A 1 86 ? -19.721 3.552 32.821 1.00 88.62 86 THR A O 1
ATOM 728 N N . CYS A 1 87 ? -21.949 3.318 32.766 1.00 83.25 87 CYS A N 1
ATOM 729 C CA . CYS A 1 87 ? -22.142 3.501 34.213 1.00 83.25 87 CYS A CA 1
ATOM 730 C C . CYS A 1 87 ? -22.246 2.189 35.006 1.00 83.25 87 CYS A C 1
ATOM 732 O O . CYS A 1 87 ? -22.154 2.217 36.236 1.00 83.25 87 CYS A O 1
ATOM 734 N N . THR A 1 88 ? -22.459 1.049 34.342 1.00 96.25 88 THR A N 1
ATOM 735 C CA . THR A 1 88 ? -22.629 -0.253 35.007 1.00 96.25 88 THR A CA 1
ATOM 736 C C . THR A 1 88 ? -21.599 -1.288 34.556 1.00 96.25 88 THR A C 1
ATOM 738 O O . THR A 1 88 ? -21.131 -1.281 33.418 1.00 96.25 88 THR A O 1
ATOM 741 N N . GLU A 1 89 ? -21.281 -2.231 35.447 1.00 94.50 89 GLU A N 1
ATOM 742 C CA . GLU A 1 89 ? -20.342 -3.323 35.152 1.00 94.50 89 GLU A CA 1
ATOM 743 C C . GLU A 1 89 ? -20.849 -4.226 34.016 1.00 94.50 89 GLU A C 1
ATOM 745 O O . GLU A 1 89 ? -20.085 -4.638 33.149 1.00 94.50 89 GLU A O 1
ATOM 750 N N . SER A 1 90 ? -22.160 -4.470 33.953 1.00 95.88 90 SER A N 1
ATOM 751 C CA . SER A 1 90 ? -22.770 -5.284 32.898 1.00 95.88 90 SER A CA 1
ATOM 752 C C . SER A 1 90 ? -22.663 -4.646 31.513 1.00 95.88 90 SER A C 1
ATOM 754 O O . SER A 1 90 ? -22.392 -5.340 30.533 1.00 95.88 90 SER A O 1
ATOM 756 N N . GLU A 1 91 ? -22.860 -3.328 31.416 1.00 95.50 91 GLU A N 1
ATOM 757 C CA . GLU A 1 91 ? -22.706 -2.609 30.147 1.00 95.50 91 GLU A CA 1
ATOM 758 C C . GLU A 1 91 ? -21.231 -2.569 29.735 1.00 95.50 91 GLU A C 1
ATOM 760 O O . GLU A 1 91 ? -20.910 -2.708 28.555 1.00 95.50 91 GLU A O 1
ATOM 765 N N . ARG A 1 92 ? -20.323 -2.456 30.711 1.00 93.81 92 ARG A N 1
ATOM 766 C CA . ARG A 1 92 ? -18.878 -2.496 30.484 1.00 93.81 92 ARG A CA 1
ATOM 767 C C . ARG A 1 92 ? -18.435 -3.843 29.915 1.00 93.81 92 ARG A C 1
ATOM 769 O O . ARG A 1 92 ? -17.713 -3.883 28.921 1.00 93.81 92 ARG A O 1
ATOM 776 N N . GLU A 1 93 ? -18.890 -4.950 30.496 1.00 94.75 93 GLU A N 1
ATOM 777 C CA . GLU A 1 93 ? -18.607 -6.298 29.984 1.00 94.75 93 GLU A CA 1
ATOM 778 C C . GLU A 1 93 ? -19.190 -6.539 28.587 1.00 94.75 93 GLU A C 1
ATOM 780 O O . GLU A 1 93 ? -18.612 -7.275 27.781 1.00 94.75 93 GLU A O 1
ATOM 785 N N . GLN A 1 94 ? -20.355 -5.963 28.286 1.00 94.94 94 GLN A N 1
ATOM 786 C CA . GLN A 1 94 ? -20.922 -6.014 26.941 1.00 94.94 94 GLN A CA 1
ATOM 787 C C . GLN A 1 94 ? -20.063 -5.210 25.956 1.00 94.94 94 GLN A C 1
ATOM 789 O O . GLN A 1 94 ? -19.709 -5.724 24.895 1.00 94.94 94 GLN A O 1
ATOM 794 N N . LEU A 1 95 ? -19.662 -3.993 26.326 1.00 94.62 95 LEU A N 1
ATOM 795 C CA . LEU A 1 95 ? -18.848 -3.123 25.485 1.00 94.62 95 LEU A CA 1
ATOM 796 C C . LEU A 1 95 ? -17.470 -3.724 25.180 1.00 94.62 95 LEU A C 1
ATOM 798 O O . LEU A 1 95 ? -16.997 -3.625 24.052 1.00 94.62 95 LEU A O 1
ATOM 802 N N . LEU A 1 96 ? -16.851 -4.419 26.139 1.00 92.38 96 LEU A N 1
ATOM 803 C CA . LEU A 1 96 ? -15.595 -5.144 25.916 1.00 92.38 96 LEU A CA 1
ATOM 804 C C . LEU A 1 96 ? -15.744 -6.287 24.897 1.00 92.38 96 LEU A C 1
ATOM 806 O O . LEU A 1 96 ? -14.842 -6.515 24.090 1.00 92.38 96 LEU A O 1
ATOM 810 N N . ARG A 1 97 ? -16.885 -6.990 24.892 1.00 95.00 97 ARG A N 1
ATOM 811 C CA . ARG A 1 97 ? -17.187 -8.033 23.892 1.00 95.00 97 ARG A CA 1
ATOM 812 C C . ARG A 1 97 ? -17.432 -7.440 22.504 1.00 95.00 97 ARG A C 1
ATOM 814 O O . ARG A 1 97 ? -16.934 -7.976 21.512 1.00 95.00 97 ARG A O 1
ATOM 821 N N . GLU A 1 98 ? -18.153 -6.322 22.437 1.00 95.00 98 GLU A N 1
ATOM 822 C CA . GLU A 1 98 ? -18.348 -5.561 21.196 1.00 95.00 98 GLU A CA 1
ATOM 823 C C . GLU A 1 98 ? -17.007 -5.062 20.642 1.00 95.00 98 GLU A C 1
ATOM 825 O O . GLU A 1 98 ? -16.731 -5.239 19.458 1.00 95.00 98 GLU A O 1
ATOM 830 N N . MET A 1 99 ? -16.140 -4.524 21.505 1.00 92.25 99 MET A N 1
ATOM 831 C CA . MET A 1 99 ? -14.798 -4.064 21.142 1.00 92.25 99 MET A CA 1
ATOM 832 C C . MET A 1 99 ? -13.940 -5.199 20.579 1.00 92.25 99 MET A C 1
ATOM 834 O O . MET A 1 99 ? -13.263 -5.008 19.572 1.00 92.25 99 MET A O 1
ATOM 838 N N . ALA A 1 100 ? -13.968 -6.382 21.199 1.00 88.69 100 ALA A N 1
ATOM 839 C CA . ALA A 1 100 ? -13.209 -7.534 20.719 1.00 88.69 100 ALA A CA 1
ATOM 840 C C . ALA A 1 100 ? -13.624 -7.941 19.295 1.00 88.69 100 ALA A C 1
ATOM 842 O O . ALA A 1 100 ? -12.756 -8.136 18.447 1.00 88.69 100 ALA A O 1
ATOM 843 N N . THR A 1 101 ? -14.933 -7.989 19.031 1.00 93.56 101 THR A N 1
ATOM 844 C CA . THR A 1 101 ? -15.488 -8.327 17.708 1.00 93.56 101 THR A CA 1
ATOM 845 C C . THR A 1 101 ? -15.138 -7.253 16.677 1.00 93.56 101 THR A C 1
ATOM 847 O O . THR A 1 101 ? -14.545 -7.543 15.642 1.00 93.56 101 THR A O 1
ATOM 850 N N . ALA A 1 102 ? -15.405 -5.984 16.998 1.00 92.31 102 ALA A N 1
ATOM 851 C CA . ALA A 1 102 ? -15.144 -4.867 16.096 1.00 92.31 102 ALA A CA 1
ATOM 852 C C . ALA A 1 102 ? -13.647 -4.698 15.777 1.00 92.31 102 ALA A C 1
ATOM 854 O O . ALA A 1 102 ? -13.292 -4.251 14.688 1.00 92.31 102 ALA A O 1
ATOM 855 N N . ARG A 1 103 ? -12.750 -5.083 16.696 1.00 90.50 103 ARG A N 1
ATOM 856 C CA . ARG A 1 103 ? -11.301 -5.107 16.447 1.00 90.50 103 ARG A CA 1
ATOM 857 C C . ARG A 1 103 ? -10.922 -6.127 15.372 1.00 90.50 103 ARG A C 1
ATOM 859 O O . ARG A 1 103 ? -10.055 -5.847 14.547 1.00 90.50 103 ARG A O 1
ATOM 866 N N . GLU A 1 104 ? -11.523 -7.314 15.395 1.00 89.19 104 GLU A N 1
ATOM 867 C CA . GLU A 1 104 ? -11.264 -8.352 14.388 1.00 89.19 104 GLU A CA 1
ATOM 868 C C . GLU A 1 104 ? -11.763 -7.924 13.004 1.00 89.19 104 GLU A C 1
ATOM 870 O O . GLU A 1 104 ? -11.044 -8.083 12.009 1.00 89.19 104 GLU A O 1
ATOM 875 N N . ASP A 1 105 ? -12.943 -7.305 12.953 1.00 92.94 105 ASP A N 1
ATOM 876 C CA . ASP A 1 105 ? -13.508 -6.733 11.729 1.00 92.94 105 ASP A CA 1
ATOM 877 C C . ASP A 1 105 ? -12.608 -5.625 11.169 1.00 92.94 105 ASP A C 1
ATOM 879 O O . ASP A 1 105 ? -12.232 -5.662 9.993 1.00 92.94 105 ASP A O 1
ATOM 883 N N . LEU A 1 106 ? -12.169 -4.697 12.027 1.00 92.38 106 LEU A N 1
ATOM 884 C CA . LEU A 1 106 ? -11.246 -3.623 11.667 1.00 92.38 106 LEU A CA 1
ATOM 885 C C . LEU A 1 106 ? -9.949 -4.177 11.065 1.00 92.38 106 LEU A C 1
ATOM 887 O O . LEU A 1 106 ? -9.511 -3.736 10.003 1.00 92.38 106 LEU A O 1
ATOM 891 N N . PHE A 1 107 ? -9.323 -5.162 11.713 1.00 87.88 107 PHE A N 1
ATOM 892 C CA . PHE A 1 107 ? -8.094 -5.762 11.190 1.00 87.88 107 PHE A CA 1
ATOM 893 C C . PHE A 1 107 ? -8.314 -6.476 9.859 1.00 87.88 107 PHE A C 1
ATOM 895 O O . PHE A 1 107 ? -7.440 -6.429 8.988 1.00 87.88 107 PHE A O 1
ATOM 902 N N . THR A 1 108 ? -9.466 -7.112 9.671 1.00 89.44 108 THR A N 1
ATOM 903 C CA . THR A 1 108 ? -9.835 -7.730 8.394 1.00 89.44 108 THR A CA 1
ATOM 904 C C . THR A 1 108 ? -9.970 -6.678 7.293 1.00 89.44 108 THR A C 1
ATOM 906 O O . THR A 1 108 ? -9.398 -6.841 6.210 1.00 89.44 108 THR A O 1
ATOM 909 N N . GLU A 1 109 ? -10.634 -5.560 7.582 1.00 92.94 109 GLU A N 1
ATOM 910 C CA . GLU A 1 109 ? -10.782 -4.436 6.655 1.00 92.94 109 GLU A CA 1
ATOM 911 C C . GLU A 1 109 ? -9.429 -3.803 6.301 1.00 92.94 109 GLU A C 1
ATOM 913 O O . GLU A 1 109 ? -9.108 -3.622 5.123 1.00 92.94 109 GLU A O 1
ATOM 918 N N . MET A 1 110 ? -8.586 -3.535 7.301 1.00 89.38 110 MET A N 1
ATOM 919 C CA . MET A 1 110 ? -7.243 -2.988 7.098 1.00 89.38 110 MET A CA 1
ATOM 920 C C . MET A 1 110 ? -6.395 -3.907 6.214 1.00 89.38 110 MET A C 1
ATOM 922 O O . MET A 1 110 ? -5.724 -3.429 5.296 1.00 89.38 110 MET A O 1
ATOM 926 N N . LYS A 1 111 ? -6.453 -5.232 6.426 1.00 85.38 111 LYS A N 1
ATOM 927 C CA . LYS A 1 111 ? -5.752 -6.215 5.579 1.00 85.38 111 LYS A CA 1
ATOM 928 C C . LYS A 1 111 ? -6.242 -6.151 4.137 1.00 85.38 111 LYS A C 1
ATOM 930 O O . 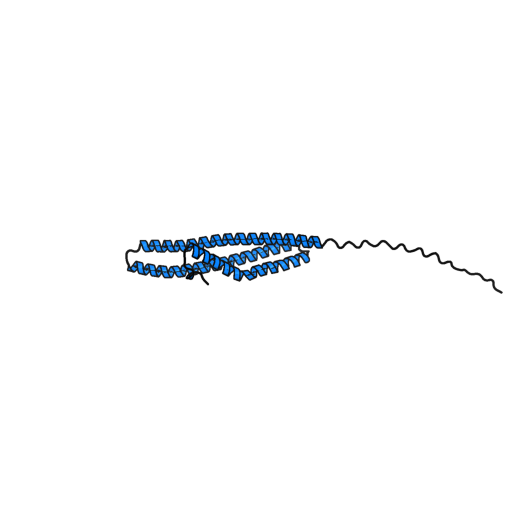LYS A 1 111 ? -5.416 -6.099 3.226 1.00 85.38 111 LYS A O 1
ATOM 935 N N . ALA A 1 112 ? -7.557 -6.119 3.928 1.00 87.94 112 ALA A N 1
ATOM 936 C CA . ALA A 1 112 ? -8.145 -6.025 2.596 1.00 87.94 112 ALA A CA 1
ATOM 937 C C . ALA A 1 112 ? -7.728 -4.728 1.881 1.00 87.94 112 ALA A C 1
ATOM 939 O O . ALA A 1 112 ? -7.311 -4.767 0.720 1.00 87.94 112 ALA A O 1
ATOM 940 N N . ARG A 1 113 ? -7.757 -3.591 2.586 1.00 88.62 113 ARG A N 1
ATOM 941 C CA . ARG A 1 113 ? -7.359 -2.282 2.050 1.00 88.62 113 ARG A CA 1
ATOM 942 C C . ARG A 1 113 ? -5.879 -2.236 1.681 1.00 88.62 113 ARG A C 1
ATOM 944 O O . ARG A 1 113 ? -5.542 -1.790 0.585 1.00 88.62 113 ARG A O 1
ATOM 951 N N . ILE A 1 114 ? -5.003 -2.746 2.550 1.00 87.00 114 ILE A N 1
ATOM 952 C CA . ILE A 1 114 ? -3.561 -2.845 2.279 1.00 87.00 114 ILE A CA 1
ATOM 953 C C . ILE A 1 114 ? -3.302 -3.749 1.071 1.00 87.00 114 ILE A C 1
ATOM 955 O O . ILE A 1 114 ? -2.559 -3.365 0.166 1.00 87.00 114 ILE A O 1
ATOM 959 N N . GLY A 1 115 ? -3.943 -4.920 1.026 1.00 85.00 115 GLY A N 1
ATOM 960 C CA . GLY A 1 115 ? -3.822 -5.860 -0.087 1.00 85.00 115 GLY A CA 1
ATOM 961 C C . GLY A 1 115 ? -4.237 -5.235 -1.419 1.00 85.00 115 GLY A C 1
ATOM 962 O O . GLY A 1 115 ? -3.458 -5.261 -2.373 1.00 85.00 115 GLY A O 1
ATOM 963 N N . SER A 1 116 ? -5.416 -4.604 -1.470 1.00 86.69 116 SER A N 1
ATOM 964 C CA . SER A 1 116 ? -5.909 -3.916 -2.672 1.00 86.69 116 SER A CA 1
ATOM 965 C C . SER A 1 116 ? -4.953 -2.814 -3.119 1.00 86.69 116 SER A C 1
ATOM 967 O O . SER A 1 116 ? -4.557 -2.784 -4.282 1.00 86.69 116 SER A O 1
ATOM 969 N N . ALA A 1 117 ? -4.514 -1.954 -2.195 1.00 85.06 117 ALA A N 1
ATOM 970 C CA . ALA A 1 117 ? -3.600 -0.866 -2.515 1.00 85.06 117 ALA A CA 1
ATOM 971 C C . ALA A 1 117 ? -2.272 -1.388 -3.087 1.00 85.06 117 ALA A C 1
ATOM 973 O O . ALA A 1 117 ? -1.820 -0.906 -4.126 1.00 85.06 117 ALA A O 1
ATOM 974 N N . CYS A 1 118 ? -1.661 -2.405 -2.472 1.00 82.25 118 CYS A N 1
ATOM 975 C CA . CYS A 1 118 ? -0.419 -2.997 -2.976 1.00 82.25 118 CYS A CA 1
ATOM 976 C C . CYS A 1 118 ? -0.590 -3.626 -4.377 1.00 82.25 118 CYS A C 1
ATOM 978 O O . CYS A 1 118 ? 0.324 -3.526 -5.202 1.00 82.25 118 CYS A O 1
ATOM 980 N N . VAL A 1 119 ? -1.743 -4.241 -4.677 1.00 82.25 119 VAL A N 1
ATOM 981 C CA . VAL A 1 119 ? -2.064 -4.768 -6.020 1.00 82.25 119 VAL A CA 1
ATOM 982 C C . VAL A 1 119 ? -2.232 -3.634 -7.033 1.00 82.25 119 VAL A C 1
ATOM 984 O O . VAL A 1 119 ? -1.645 -3.685 -8.117 1.00 82.25 119 VAL A O 1
ATOM 987 N N . ASP A 1 120 ? -2.999 -2.600 -6.692 1.00 83.56 120 ASP A N 1
ATOM 988 C CA . ASP A 1 120 ? -3.290 -1.474 -7.583 1.00 83.56 120 ASP A CA 1
ATOM 989 C C . ASP A 1 120 ? -2.035 -0.657 -7.900 1.00 83.56 120 ASP A C 1
ATOM 991 O O . ASP A 1 120 ? -1.785 -0.331 -9.065 1.00 83.56 120 ASP A O 1
ATOM 995 N N . PHE A 1 121 ? -1.187 -0.394 -6.899 1.00 78.81 121 PHE A N 1
ATOM 996 C CA . PHE A 1 121 ? 0.100 0.275 -7.111 1.00 78.81 121 PHE A CA 1
ATOM 997 C C . PHE A 1 121 ? 1.028 -0.522 -7.994 1.00 78.81 121 PHE A C 1
ATOM 999 O O . PHE A 1 121 ? 1.700 0.043 -8.863 1.00 78.81 121 PHE A O 1
ATOM 1006 N N . GLY A 1 122 ? 1.035 -1.833 -7.791 1.00 75.19 122 GLY A N 1
ATOM 1007 C CA . GLY A 1 122 ? 1.677 -2.720 -8.718 1.00 75.19 122 GLY A CA 1
ATOM 1008 C C . GLY A 1 122 ? 1.161 -2.455 -10.136 1.00 75.19 122 GLY A C 1
ATOM 1009 O O . GLY A 1 122 ? 1.934 -2.072 -11.024 1.00 75.19 122 GLY A O 1
ATOM 1010 N N . ARG A 1 123 ? -0.132 -2.699 -10.384 1.00 78.94 123 ARG A N 1
ATOM 1011 C CA . ARG A 1 123 ? -0.726 -2.623 -11.733 1.00 78.94 123 ARG A CA 1
ATOM 1012 C C . ARG A 1 123 ? -0.419 -1.289 -12.406 1.00 78.94 123 ARG A C 1
ATOM 1014 O O . ARG A 1 123 ? -0.030 -1.268 -13.575 1.00 78.94 123 ARG A O 1
ATOM 1021 N N . TRP A 1 124 ? -0.511 -0.199 -11.649 1.00 84.31 124 TRP A N 1
ATOM 1022 C CA . TRP A 1 124 ? -0.125 1.136 -12.087 1.00 84.31 124 TRP A CA 1
ATOM 1023 C C . TRP A 1 124 ? 1.346 1.212 -12.520 1.00 84.31 124 TRP A C 1
ATOM 1025 O O . TRP A 1 124 ? 1.634 1.690 -13.618 1.00 84.31 124 TRP A O 1
ATOM 1035 N N . GLY A 1 125 ? 2.277 0.708 -11.704 1.00 75.00 125 GLY A N 1
ATOM 1036 C CA . GLY A 1 125 ? 3.709 0.711 -12.011 1.00 75.00 125 GLY A CA 1
ATOM 1037 C C . GLY A 1 125 ? 4.037 -0.073 -13.284 1.00 75.00 125 GLY A C 1
ATOM 1038 O O . GLY A 1 125 ? 4.775 0.421 -14.138 1.00 75.00 125 GLY A O 1
ATOM 1039 N N . CYS A 1 126 ? 3.436 -1.254 -13.456 1.00 72.88 126 CYS A N 1
ATOM 1040 C CA . CYS A 1 126 ? 3.573 -2.058 -14.674 1.00 72.88 126 CYS A CA 1
ATOM 1041 C C . CYS A 1 126 ? 3.038 -1.312 -15.904 1.00 72.88 126 CYS A C 1
ATOM 1043 O O . CYS A 1 126 ? 3.739 -1.181 -16.910 1.00 72.88 126 CYS A O 1
ATOM 1045 N N . HIS A 1 127 ? 1.809 -0.797 -15.821 1.00 81.06 127 HIS A N 1
ATOM 1046 C CA . HIS A 1 127 ? 1.184 -0.058 -16.914 1.00 81.06 127 HIS A CA 1
ATOM 1047 C C . HIS A 1 127 ? 2.027 1.155 -17.325 1.00 81.06 127 HIS A C 1
ATOM 1049 O O . HIS A 1 127 ? 2.283 1.366 -18.509 1.00 81.06 127 HIS A O 1
ATOM 1055 N N . HIS A 1 128 ? 2.517 1.928 -16.354 1.00 80.62 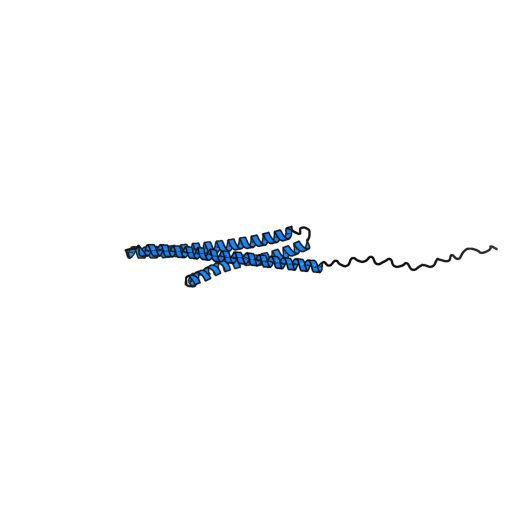128 HIS A N 1
ATOM 1056 C CA . HIS A 1 128 ? 3.304 3.124 -16.628 1.00 80.62 128 HIS A CA 1
ATOM 1057 C C . HIS A 1 128 ? 4.656 2.799 -17.278 1.00 80.62 128 HIS A C 1
ATOM 1059 O O . HIS A 1 128 ? 5.080 3.504 -18.196 1.00 80.62 128 HIS A O 1
ATOM 1065 N N . MET A 1 129 ? 5.317 1.717 -16.850 1.00 72.25 129 MET A N 1
ATOM 1066 C CA . MET A 1 129 ? 6.557 1.269 -17.486 1.00 72.25 129 MET A CA 1
ATOM 1067 C C . MET A 1 129 ? 6.340 0.842 -18.939 1.00 72.25 129 MET A C 1
ATOM 1069 O O . MET A 1 129 ? 7.104 1.259 -19.809 1.00 72.25 129 MET A O 1
ATOM 1073 N N . ASN A 1 130 ? 5.273 0.089 -19.212 1.00 74.62 130 ASN A N 1
ATOM 1074 C CA . ASN A 1 130 ? 4.920 -0.342 -20.564 1.00 74.62 130 ASN A CA 1
ATOM 1075 C C . ASN A 1 130 ? 4.609 0.859 -21.478 1.00 74.62 130 ASN A C 1
ATOM 1077 O O . ASN A 1 130 ? 5.205 1.000 -22.543 1.00 74.62 130 ASN A O 1
ATOM 1081 N N . THR A 1 131 ? 3.776 1.801 -21.025 1.00 78.94 131 THR A N 1
ATOM 1082 C CA . THR A 1 131 ? 3.440 3.012 -21.795 1.00 78.94 131 THR A CA 1
ATOM 1083 C C . THR A 1 131 ? 4.683 3.830 -22.170 1.00 78.94 131 THR A C 1
ATOM 1085 O O . THR A 1 131 ? 4.793 4.308 -23.297 1.00 78.94 131 THR A O 1
ATOM 1088 N N . GLN A 1 132 ? 5.655 3.969 -21.264 1.00 72.00 132 GLN A N 1
ATOM 1089 C CA . GLN A 1 132 ? 6.903 4.696 -21.541 1.00 72.00 132 GLN A CA 1
ATOM 1090 C C . GLN A 1 132 ? 7.837 3.944 -22.507 1.00 72.00 132 GLN A C 1
ATOM 1092 O O . GLN A 1 132 ? 8.519 4.578 -23.320 1.00 72.00 132 GLN A O 1
ATOM 1097 N N . LEU A 1 133 ? 7.863 2.607 -22.454 1.00 70.25 133 LEU A N 1
ATOM 1098 C CA . LEU A 1 133 ? 8.596 1.777 -23.419 1.00 70.25 133 LEU A CA 1
ATOM 1099 C C . LEU A 1 133 ? 7.978 1.876 -24.819 1.00 70.25 133 LEU A C 1
ATOM 1101 O O . LEU A 1 133 ? 8.701 2.130 -25.785 1.00 70.25 133 LEU A O 1
ATOM 1105 N N . GLN A 1 134 ? 6.649 1.793 -24.917 1.00 70.94 134 GLN A N 1
ATOM 1106 C CA . GLN A 1 134 ? 5.912 1.969 -26.170 1.00 70.94 134 GLN A CA 1
ATOM 1107 C C . GLN A 1 134 ? 6.125 3.360 -26.772 1.00 70.94 134 GLN A C 1
ATOM 1109 O O . GLN A 1 134 ? 6.393 3.478 -27.963 1.00 70.94 134 GLN A O 1
ATOM 1114 N N . GLN A 1 135 ? 6.094 4.420 -25.958 1.00 68.81 135 GLN A N 1
ATOM 1115 C CA . GLN A 1 135 ? 6.404 5.773 -26.431 1.00 68.81 135 GLN A CA 1
ATOM 1116 C C . GLN A 1 135 ? 7.816 5.851 -27.022 1.00 68.81 135 GLN A C 1
ATOM 1118 O O . GLN A 1 135 ? 8.003 6.406 -28.106 1.00 68.81 135 GLN A O 1
ATOM 1123 N N . CYS A 1 136 ? 8.800 5.226 -26.366 1.00 64.50 136 CYS A N 1
ATOM 1124 C CA . CYS A 1 136 ? 10.161 5.165 -26.892 1.00 64.50 136 CYS A CA 1
ATOM 1125 C C . CYS A 1 136 ? 10.249 4.404 -28.225 1.00 64.50 136 CYS A C 1
ATOM 1127 O O . CYS A 1 136 ? 11.076 4.786 -29.052 1.00 64.50 136 CYS A O 1
ATOM 1129 N N . SER A 1 137 ? 9.428 3.370 -28.450 1.00 65.75 137 SER A N 1
ATOM 1130 C CA . SER A 1 137 ? 9.431 2.579 -29.691 1.00 65.75 137 SER A CA 1
ATOM 1131 C C . SER A 1 137 ? 8.773 3.304 -30.870 1.00 65.75 137 SER A C 1
ATOM 1133 O O . SER A 1 137 ? 9.274 3.234 -31.995 1.00 65.75 137 SER A O 1
ATOM 1135 N N . THR A 1 138 ? 7.710 4.076 -30.629 1.00 64.81 138 THR A N 1
ATOM 1136 C CA . THR A 1 138 ? 7.027 4.851 -31.680 1.00 64.81 138 THR A CA 1
ATOM 1137 C C . THR A 1 138 ? 7.853 5.993 -32.264 1.00 64.81 138 THR A C 1
ATOM 1139 O O . THR A 1 138 ? 7.637 6.330 -33.427 1.00 64.81 138 THR A O 1
ATOM 1142 N N . ASP A 1 139 ? 8.814 6.545 -31.523 1.00 60.25 139 ASP A N 1
ATOM 1143 C CA . ASP A 1 139 ? 9.680 7.629 -32.010 1.00 60.25 139 ASP A CA 1
ATOM 1144 C C . ASP A 1 139 ? 10.722 7.150 -33.048 1.00 60.25 139 ASP A C 1
ATOM 1146 O O . ASP A 1 139 ? 11.380 7.978 -33.680 1.00 60.25 139 ASP A O 1
ATOM 1150 N N . ARG A 1 140 ? 10.893 5.828 -33.251 1.00 59.75 140 ARG A N 1
ATOM 1151 C CA . ARG A 1 140 ? 11.876 5.231 -34.186 1.00 59.75 140 ARG A CA 1
ATOM 1152 C C . ARG A 1 140 ? 11.336 4.015 -34.954 1.00 59.75 140 ARG A C 1
ATOM 1154 O O . ARG A 1 140 ? 11.931 2.941 -34.935 1.00 59.75 140 ARG A O 1
ATOM 1161 N N . ARG A 1 141 ? 10.200 4.184 -35.642 1.00 54.22 141 ARG A N 1
ATOM 1162 C CA . ARG A 1 141 ? 9.450 3.101 -36.324 1.00 54.22 141 ARG A CA 1
ATOM 1163 C C . ARG A 1 141 ? 10.242 2.256 -37.335 1.00 54.22 141 ARG A C 1
ATOM 1165 O O . ARG A 1 141 ? 9.858 1.103 -37.540 1.00 54.22 141 ARG A O 1
ATOM 1172 N N . ASP A 1 142 ? 11.329 2.774 -37.901 1.00 61.16 142 ASP A N 1
ATOM 1173 C CA . ASP A 1 142 ? 12.063 2.127 -39.002 1.00 61.16 142 ASP A CA 1
ATOM 1174 C C . ASP A 1 142 ? 13.351 1.400 -38.567 1.00 61.16 142 ASP A C 1
ATOM 1176 O O . ASP A 1 142 ? 14.077 0.876 -39.407 1.00 61.16 142 ASP A O 1
ATOM 1180 N N . ASP A 1 143 ? 13.657 1.354 -37.266 1.00 72.44 143 ASP A N 1
ATOM 1181 C CA . ASP A 1 143 ? 14.888 0.73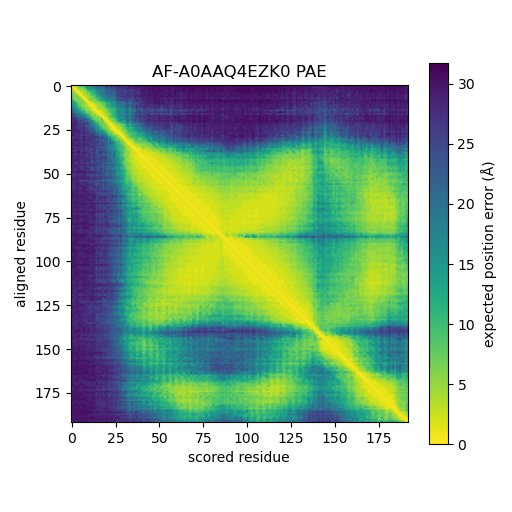9 -36.755 1.00 72.44 143 ASP A CA 1
ATOM 1182 C C . ASP A 1 143 ? 14.592 -0.623 -36.098 1.00 72.44 143 ASP A C 1
ATOM 1184 O O . ASP A 1 143 ? 14.231 -0.718 -34.922 1.00 72.44 143 ASP A O 1
ATOM 1188 N N . ASP A 1 144 ? 14.726 -1.701 -36.873 1.00 68.44 144 ASP A N 1
ATOM 1189 C CA . ASP A 1 144 ? 14.471 -3.071 -36.407 1.00 68.44 144 ASP A CA 1
ATOM 1190 C C . ASP A 1 144 ? 15.451 -3.527 -35.310 1.00 68.44 144 ASP A C 1
ATOM 1192 O O . ASP A 1 144 ? 15.087 -4.330 -34.447 1.00 68.44 144 ASP A O 1
ATOM 1196 N N . GLN A 1 145 ? 16.667 -2.967 -35.264 1.00 57.88 145 GLN A N 1
ATOM 1197 C CA . GLN A 1 145 ? 17.613 -3.224 -34.171 1.00 57.88 145 GLN A CA 1
ATOM 1198 C C . GLN A 1 145 ? 17.166 -2.528 -32.885 1.00 57.88 145 GLN A C 1
ATOM 1200 O O . GLN A 1 145 ? 17.270 -3.096 -31.795 1.00 57.88 145 GLN A O 1
ATOM 1205 N N . PHE A 1 146 ? 16.618 -1.319 -32.998 1.00 64.88 146 PHE A N 1
ATOM 1206 C CA . PHE A 1 146 ? 16.021 -0.613 -31.872 1.00 64.88 146 PHE A CA 1
ATOM 1207 C C . PHE A 1 146 ? 14.766 -1.328 -31.351 1.00 64.88 146 PHE A C 1
ATOM 1209 O O . PHE A 1 146 ? 14.615 -1.460 -30.137 1.00 64.88 146 PHE A O 1
ATOM 1216 N N . LYS A 1 147 ? 13.918 -1.878 -32.230 1.00 65.50 147 LYS A N 1
ATOM 1217 C CA . LYS A 1 147 ? 12.782 -2.734 -31.830 1.00 65.50 147 LYS A CA 1
ATOM 1218 C C . LYS A 1 147 ? 13.236 -3.987 -31.080 1.00 65.50 147 LYS A C 1
ATOM 1220 O O . LYS A 1 147 ? 12.665 -4.299 -30.039 1.00 65.50 147 LYS A O 1
ATOM 1225 N N . ALA A 1 148 ? 14.281 -4.669 -31.552 1.00 65.69 148 ALA A N 1
ATOM 1226 C CA . ALA A 1 148 ? 14.844 -5.832 -30.860 1.00 65.69 148 ALA A CA 1
ATOM 1227 C C . ALA A 1 148 ? 15.415 -5.468 -29.475 1.00 65.69 148 ALA A C 1
ATOM 1229 O O . ALA A 1 148 ? 15.239 -6.211 -28.509 1.00 65.69 148 ALA A O 1
ATOM 1230 N N . LEU A 1 149 ? 16.049 -4.296 -29.355 1.00 64.44 149 LEU A N 1
ATOM 1231 C CA . LEU A 1 149 ? 16.558 -3.775 -28.084 1.00 64.44 149 LEU A CA 1
ATOM 1232 C C . LEU A 1 149 ? 15.419 -3.426 -27.108 1.00 64.44 149 LEU A C 1
ATOM 1234 O O . LEU A 1 149 ? 15.521 -3.729 -25.920 1.00 64.44 149 LEU A O 1
ATOM 1238 N N . VAL A 1 150 ? 14.333 -2.817 -27.599 1.00 65.94 150 VAL A N 1
ATOM 1239 C CA . VAL A 1 150 ? 13.126 -2.540 -26.803 1.00 65.94 150 VAL A CA 1
ATOM 1240 C C . VAL A 1 150 ? 12.473 -3.840 -26.339 1.00 65.94 150 VAL A C 1
ATOM 1242 O O . VAL A 1 150 ? 12.159 -3.937 -25.161 1.00 65.94 150 VAL A O 1
ATOM 1245 N N . ALA A 1 151 ? 12.355 -4.857 -27.196 1.00 67.88 151 ALA A N 1
ATOM 1246 C CA . ALA A 1 151 ? 11.782 -6.155 -26.826 1.00 67.88 151 ALA A CA 1
ATOM 1247 C C . ALA A 1 151 ? 12.604 -6.889 -25.743 1.00 67.88 151 ALA A C 1
ATOM 1249 O O . ALA A 1 151 ? 12.042 -7.468 -24.813 1.00 67.88 151 ALA A O 1
ATOM 1250 N N . LEU A 1 152 ? 13.941 -6.824 -25.811 1.00 63.03 152 LEU A N 1
ATOM 1251 C CA . LEU A 1 152 ? 14.823 -7.350 -24.759 1.00 63.03 152 LEU A CA 1
ATOM 1252 C C . LEU A 1 152 ? 14.584 -6.651 -23.414 1.00 63.03 152 LEU A C 1
ATOM 1254 O O . LEU A 1 152 ? 14.479 -7.312 -22.380 1.00 63.03 152 LEU A O 1
ATOM 1258 N N . LEU A 1 153 ? 14.450 -5.324 -23.433 1.00 63.22 153 LEU A N 1
ATOM 1259 C CA . LEU A 1 153 ? 14.186 -4.525 -22.236 1.00 63.22 153 LEU A CA 1
ATOM 1260 C C . LEU A 1 153 ? 12.763 -4.682 -21.716 1.00 63.22 153 LEU A C 1
ATOM 1262 O O . LEU A 1 153 ? 12.574 -4.663 -20.506 1.00 63.22 153 LEU A O 1
ATOM 1266 N N . GLU A 1 154 ? 11.776 -4.865 -22.590 1.00 65.94 154 GLU A N 1
ATOM 1267 C CA . GLU A 1 154 ? 1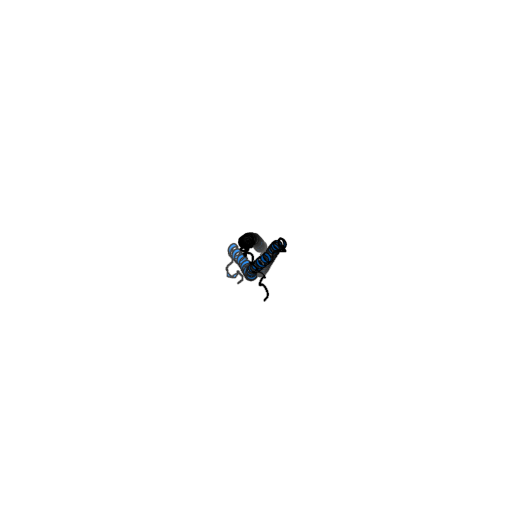0.435 -5.277 -22.193 1.00 65.94 154 GLU A CA 1
ATOM 1268 C C . GLU A 1 154 ? 10.520 -6.593 -21.428 1.00 65.94 154 GLU A C 1
ATOM 1270 O O . GLU A 1 154 ? 9.985 -6.651 -20.332 1.00 65.94 154 GLU A O 1
ATOM 1275 N N . SER A 1 155 ? 11.278 -7.594 -21.892 1.00 65.94 155 SER A N 1
ATOM 1276 C CA . SER A 1 155 ? 11.441 -8.851 -21.144 1.00 65.94 155 SER A CA 1
ATOM 1277 C C . SER A 1 155 ? 12.127 -8.670 -19.779 1.00 65.94 155 SER A C 1
ATOM 1279 O O . SER A 1 155 ? 11.681 -9.260 -18.801 1.00 65.94 155 SER A O 1
ATOM 1281 N N . GLU A 1 156 ? 13.144 -7.804 -19.657 1.00 64.94 156 GLU A N 1
ATOM 1282 C CA . GLU A 1 156 ? 13.795 -7.510 -18.366 1.00 64.94 156 GLU A CA 1
ATOM 1283 C C . GLU A 1 156 ? 12.879 -6.722 -17.419 1.00 64.94 156 GLU A C 1
ATOM 1285 O O . GLU A 1 156 ? 12.857 -6.961 -16.207 1.00 64.94 156 GLU A O 1
ATOM 1290 N N . VAL A 1 157 ? 12.113 -5.769 -17.949 1.00 63.38 157 VAL A N 1
ATOM 1291 C CA . VAL A 1 157 ? 11.116 -5.013 -17.185 1.00 63.38 157 VAL A CA 1
ATOM 1292 C C . VAL A 1 157 ? 9.987 -5.940 -16.755 1.00 63.38 157 VAL A C 1
ATOM 1294 O O . VAL A 1 157 ? 9.616 -5.914 -15.586 1.00 63.38 157 VAL A O 1
ATOM 1297 N N . PHE A 1 158 ? 9.508 -6.811 -17.643 1.00 59.78 158 PHE A N 1
ATOM 1298 C CA . PHE A 1 158 ? 8.493 -7.814 -17.345 1.00 59.78 158 PHE A CA 1
ATOM 1299 C C . PHE A 1 158 ? 8.983 -8.848 -16.336 1.00 59.78 158 PHE A C 1
ATOM 1301 O O . PHE A 1 158 ? 8.231 -9.151 -15.430 1.00 59.78 158 PHE A O 1
ATOM 1308 N N . GLN A 1 159 ? 10.233 -9.310 -16.369 1.00 59.91 159 GLN A N 1
ATOM 1309 C CA . GLN A 1 159 ? 10.775 -10.201 -15.327 1.00 59.91 159 GLN A CA 1
ATOM 1310 C C . GLN A 1 159 ? 10.928 -9.501 -13.964 1.00 59.91 159 GLN A C 1
ATOM 1312 O O . GLN A 1 159 ? 10.736 -10.104 -12.904 1.00 59.91 159 GLN A O 1
ATOM 1317 N N . ASN A 1 160 ? 11.225 -8.198 -13.955 1.00 57.22 160 ASN A N 1
ATOM 1318 C CA . ASN A 1 160 ? 11.166 -7.394 -12.730 1.00 57.22 160 ASN A CA 1
ATOM 1319 C C . ASN A 1 160 ? 9.721 -7.167 -12.245 1.00 57.22 160 ASN A C 1
ATOM 1321 O O . ASN A 1 160 ? 9.507 -6.970 -11.047 1.00 57.22 160 ASN A O 1
ATOM 1325 N N . VAL A 1 161 ? 8.748 -7.229 -13.156 1.00 52.56 161 VAL A N 1
ATOM 1326 C CA . VAL A 1 161 ? 7.302 -7.193 -12.894 1.00 52.56 161 VAL A CA 1
ATOM 1327 C C . VAL A 1 161 ? 6.711 -8.590 -12.629 1.00 52.56 161 VAL A C 1
ATOM 1329 O O . VAL A 1 161 ? 5.688 -8.687 -11.989 1.00 52.56 161 VAL A O 1
ATOM 1332 N N . GLU A 1 162 ? 7.307 -9.713 -13.010 1.00 50.88 162 GLU A N 1
ATOM 1333 C CA . GLU A 1 162 ? 6.821 -11.047 -12.602 1.00 50.88 162 GLU A CA 1
ATOM 1334 C C . GLU A 1 162 ? 7.210 -11.344 -11.151 1.00 50.88 162 GLU A C 1
ATOM 1336 O O . GLU A 1 162 ? 6.463 -11.969 -10.404 1.00 50.88 162 GLU A O 1
ATOM 1341 N N . ASN A 1 163 ? 8.304 -10.744 -10.675 1.00 59.53 163 ASN A N 1
ATOM 1342 C CA . ASN A 1 163 ? 8.593 -10.624 -9.243 1.00 59.53 163 ASN A CA 1
ATOM 1343 C C . ASN A 1 163 ? 7.576 -9.759 -8.477 1.00 59.53 163 ASN A C 1
ATOM 1345 O O . ASN A 1 163 ? 7.745 -9.521 -7.283 1.00 59.53 163 ASN A O 1
ATOM 1349 N N . PHE A 1 164 ? 6.547 -9.233 -9.126 1.00 56.78 164 PHE A N 1
ATOM 1350 C CA . PHE A 1 164 ? 5.627 -8.294 -8.512 1.00 56.78 164 PHE A CA 1
ATOM 1351 C C . PHE A 1 164 ? 4.585 -8.939 -7.634 1.00 56.78 164 PHE A C 1
ATOM 1353 O O . PHE A 1 164 ? 4.255 -8.343 -6.629 1.00 56.78 164 PHE A O 1
ATOM 1360 N N . GLU A 1 165 ? 4.104 -10.142 -7.940 1.00 57.16 165 GLU A N 1
ATOM 1361 C CA . GLU A 1 165 ? 3.209 -10.856 -7.021 1.00 57.16 165 GLU A CA 1
ATOM 1362 C C . GLU A 1 165 ? 3.926 -11.099 -5.683 1.00 57.16 165 GLU A C 1
ATOM 1364 O O . GLU A 1 165 ? 3.412 -10.797 -4.604 1.00 57.16 165 GLU A O 1
ATOM 1369 N N . LYS A 1 166 ? 5.203 -11.490 -5.772 1.00 67.44 166 LYS A N 1
ATOM 1370 C CA . LYS A 1 166 ? 6.114 -11.579 -4.631 1.00 67.44 166 LYS A CA 1
ATOM 1371 C C . LYS A 1 166 ? 6.312 -10.219 -3.946 1.00 67.44 166 LYS A C 1
ATOM 1373 O O . LYS A 1 166 ? 6.197 -10.138 -2.727 1.00 67.44 166 LYS A O 1
ATOM 1378 N N . ARG A 1 167 ? 6.522 -9.134 -4.702 1.00 65.50 167 ARG A N 1
ATOM 1379 C CA . ARG A 1 167 ? 6.666 -7.773 -4.144 1.00 65.50 167 ARG A CA 1
ATOM 1380 C C . ARG A 1 167 ? 5.369 -7.187 -3.582 1.00 65.50 167 ARG A C 1
ATOM 1382 O O . ARG A 1 167 ? 5.439 -6.344 -2.698 1.00 65.50 167 ARG A O 1
ATOM 1389 N N . THR A 1 168 ? 4.199 -7.605 -4.053 1.00 66.12 168 THR A N 1
ATOM 1390 C CA . THR A 1 168 ? 2.884 -7.224 -3.519 1.00 66.12 168 THR A CA 1
ATOM 1391 C C . THR A 1 168 ? 2.675 -7.871 -2.155 1.00 66.12 168 THR A C 1
ATOM 1393 O O . THR A 1 168 ? 2.210 -7.204 -1.233 1.00 66.12 168 THR A O 1
ATOM 1396 N N . MET A 1 169 ? 3.095 -9.127 -1.983 1.00 67.69 169 MET A N 1
ATOM 1397 C CA . MET A 1 169 ? 3.120 -9.755 -0.660 1.00 67.69 169 MET A CA 1
ATOM 1398 C C . MET A 1 169 ? 4.166 -9.106 0.261 1.00 67.69 169 MET A C 1
ATOM 1400 O O . MET A 1 169 ? 3.851 -8.787 1.405 1.00 67.69 169 MET A O 1
ATOM 1404 N N . GLU A 1 170 ? 5.373 -8.811 -0.237 1.00 75.75 170 GLU A N 1
ATOM 1405 C CA . GLU A 1 170 ? 6.394 -8.062 0.522 1.00 75.75 170 GLU A CA 1
ATOM 1406 C C . GLU A 1 170 ? 5.919 -6.641 0.890 1.00 75.75 170 GLU A C 1
ATOM 1408 O O . GLU A 1 170 ? 6.231 -6.149 1.970 1.00 75.75 170 GLU A O 1
ATOM 1413 N N . CYS A 1 171 ? 5.124 -5.996 0.030 1.00 75.94 171 CYS A N 1
ATOM 1414 C CA . CYS A 1 171 ? 4.490 -4.697 0.268 1.00 75.94 171 CYS A CA 1
ATOM 1415 C C . CYS A 1 171 ? 3.522 -4.756 1.443 1.00 75.94 171 CYS A C 1
ATOM 1417 O O . CYS A 1 171 ? 3.666 -3.994 2.399 1.00 75.94 171 CYS A O 1
ATOM 1419 N N . ALA A 1 172 ? 2.554 -5.673 1.375 1.00 76.94 172 ALA A N 1
ATOM 1420 C CA . ALA A 1 172 ? 1.548 -5.821 2.415 1.00 76.94 172 ALA A CA 1
ATOM 1421 C C . ALA A 1 172 ? 2.209 -6.158 3.754 1.00 76.94 172 ALA A C 1
ATOM 1423 O O . ALA A 1 172 ? 1.874 -5.562 4.778 1.00 76.94 172 ALA A O 1
ATOM 1424 N N . ARG A 1 173 ? 3.211 -7.041 3.721 1.00 81.62 173 ARG A N 1
ATOM 1425 C CA . ARG A 1 173 ? 4.022 -7.396 4.882 1.00 81.62 173 ARG A CA 1
ATOM 1426 C C . ARG A 1 173 ? 4.776 -6.200 5.458 1.00 81.62 173 ARG A C 1
ATOM 1428 O O . ARG A 1 173 ? 4.671 -5.967 6.652 1.00 81.62 173 ARG A O 1
ATOM 1435 N N . ALA A 1 174 ? 5.485 -5.422 4.642 1.00 77.50 174 ALA A N 1
ATOM 1436 C CA . ALA A 1 174 ? 6.241 -4.262 5.116 1.00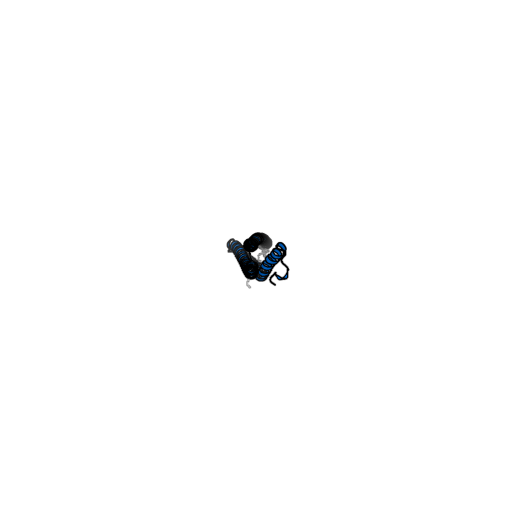 77.50 174 ALA A CA 1
ATOM 1437 C C . ALA A 1 174 ? 5.335 -3.194 5.748 1.00 77.50 174 ALA A C 1
ATOM 1439 O O . ALA A 1 174 ? 5.692 -2.603 6.765 1.00 77.50 174 ALA A O 1
ATOM 1440 N N . VAL A 1 175 ? 4.148 -2.964 5.175 1.00 79.69 175 VAL A N 1
ATOM 1441 C CA . VAL A 1 175 ? 3.157 -2.047 5.758 1.00 79.69 175 VAL A CA 1
ATOM 1442 C C . VAL A 1 175 ? 2.678 -2.564 7.112 1.00 79.69 175 VAL A C 1
ATOM 1444 O O . VAL A 1 175 ? 2.633 -1.785 8.058 1.00 79.69 175 VAL A O 1
ATOM 1447 N N . TRP A 1 176 ? 2.371 -3.859 7.223 1.00 81.19 176 TRP A N 1
ATOM 1448 C CA . TRP A 1 176 ? 1.926 -4.468 8.478 1.00 81.19 176 TRP A CA 1
ATOM 1449 C C . TRP A 1 176 ? 3.011 -4.534 9.549 1.00 81.19 176 TRP A C 1
ATOM 1451 O O . TRP A 1 176 ? 2.718 -4.260 10.706 1.00 81.19 176 TRP A O 1
ATOM 1461 N N . GLU A 1 177 ? 4.245 -4.884 9.190 1.00 84.00 177 GLU A N 1
ATOM 1462 C CA . GLU A 1 177 ? 5.371 -4.945 10.126 1.00 84.00 177 GLU A CA 1
ATOM 1463 C C . GLU A 1 177 ? 5.659 -3.565 10.724 1.00 84.00 177 GLU A C 1
ATOM 1465 O O . GLU A 1 177 ? 5.784 -3.436 11.940 1.00 84.00 177 GLU A O 1
ATOM 1470 N N . GLU A 1 178 ? 5.706 -2.525 9.893 1.00 77.69 178 GLU A N 1
ATOM 1471 C CA . GLU A 1 178 ? 5.946 -1.159 10.361 1.00 77.69 178 GLU A CA 1
ATOM 1472 C C . GLU A 1 178 ? 4.763 -0.621 11.172 1.00 77.69 178 GLU A C 1
ATOM 1474 O O . GLU A 1 178 ? 4.957 -0.038 12.233 1.00 77.69 178 GLU A O 1
ATOM 1479 N N . PHE A 1 179 ? 3.533 -0.896 10.732 1.00 80.69 179 PHE A N 1
ATOM 1480 C CA . PHE A 1 179 ? 2.330 -0.529 11.473 1.00 80.69 179 PHE A CA 1
ATOM 1481 C C . PHE A 1 179 ? 2.253 -1.212 12.848 1.00 80.69 179 PHE A C 1
ATOM 1483 O O . PHE A 1 179 ? 1.948 -0.565 13.850 1.00 80.69 179 PHE A O 1
ATOM 1490 N N . ALA A 1 180 ? 2.565 -2.508 12.917 1.00 81.00 180 ALA A N 1
ATOM 1491 C CA . ALA A 1 180 ? 2.610 -3.252 14.171 1.00 81.00 180 ALA A CA 1
ATOM 1492 C C . ALA A 1 180 ? 3.685 -2.695 15.114 1.00 81.00 180 ALA A C 1
ATOM 1494 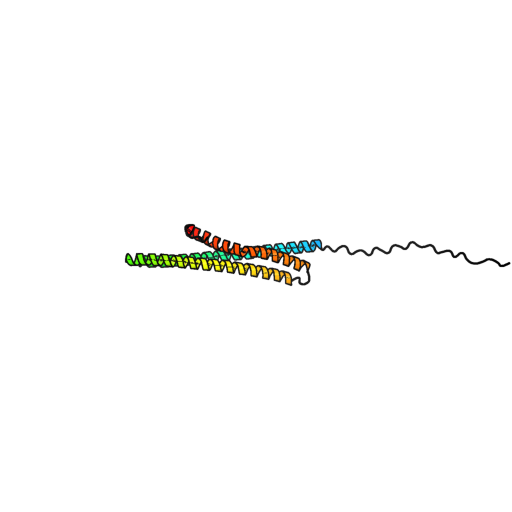O O . ALA A 1 180 ? 3.425 -2.543 16.306 1.00 81.00 180 ALA A O 1
ATOM 1495 N N . MET A 1 181 ? 4.860 -2.334 14.583 1.00 79.81 181 MET A N 1
ATOM 1496 C CA . MET A 1 181 ? 5.913 -1.673 15.359 1.00 79.81 181 MET A CA 1
ATOM 1497 C C . MET A 1 181 ? 5.466 -0.312 15.906 1.00 79.81 181 MET A C 1
ATOM 1499 O O . MET A 1 181 ? 5.668 -0.052 17.091 1.00 79.81 181 MET A O 1
ATOM 1503 N N . ASP A 1 182 ? 4.840 0.529 15.079 1.00 81.19 182 ASP A N 1
ATOM 1504 C CA . ASP A 1 182 ? 4.381 1.870 15.468 1.00 81.19 182 ASP A CA 1
ATOM 1505 C C . ASP A 1 182 ? 3.325 1.837 16.582 1.00 81.19 182 ASP A C 1
ATOM 1507 O O . ASP A 1 182 ? 3.262 2.747 17.410 1.00 81.19 182 ASP A O 1
ATOM 1511 N N . LEU A 1 183 ? 2.501 0.788 16.616 1.00 74.75 183 LEU A N 1
ATOM 1512 C CA . LEU A 1 183 ? 1.459 0.599 17.624 1.00 74.75 183 LEU A CA 1
ATOM 1513 C C . LEU A 1 183 ? 1.883 -0.274 18.812 1.00 74.75 183 LEU A C 1
ATOM 1515 O O . LEU A 1 183 ? 1.089 -0.468 19.733 1.00 74.75 183 LEU A O 1
ATOM 1519 N N . GLY A 1 184 ? 3.105 -0.814 18.807 1.00 77.88 184 GLY A N 1
ATOM 1520 C CA . GLY A 1 184 ? 3.566 -1.753 19.832 1.00 77.88 184 GLY A CA 1
ATOM 1521 C C . GLY A 1 184 ? 2.765 -3.059 19.871 1.00 77.88 184 GLY A C 1
ATOM 1522 O O . GLY A 1 184 ? 2.667 -3.683 20.926 1.00 77.88 184 GLY A O 1
ATOM 1523 N N . LEU A 1 185 ? 2.168 -3.465 18.746 1.00 76.50 185 LEU A N 1
ATOM 1524 C CA . LEU A 1 185 ? 1.444 -4.729 18.633 1.00 76.50 185 LEU A CA 1
ATOM 1525 C C . LEU A 1 185 ? 2.440 -5.895 18.630 1.00 76.50 185 LEU A C 1
ATOM 1527 O O . LEU A 1 185 ? 3.493 -5.836 17.990 1.00 76.50 185 LEU A O 1
ATOM 1531 N N . GLU A 1 186 ? 2.104 -6.978 19.330 1.00 75.06 186 GLU A N 1
ATOM 1532 C CA . GLU A 1 186 ? 2.928 -8.186 19.326 1.00 75.06 186 GLU A CA 1
ATOM 1533 C C . GLU A 1 186 ? 3.021 -8.792 17.915 1.00 75.06 186 GLU A C 1
ATOM 1535 O O . GLU A 1 186 ? 2.115 -8.670 17.086 1.00 75.06 186 GLU A O 1
ATOM 1540 N N . ARG A 1 187 ? 4.127 -9.491 17.627 1.00 63.88 187 ARG A N 1
ATOM 1541 C CA . ARG A 1 187 ? 4.366 -10.111 16.309 1.00 63.88 187 ARG A CA 1
ATOM 1542 C C . ARG A 1 187 ? 3.274 -11.097 15.878 1.00 63.88 187 ARG A C 1
ATOM 1544 O O . ARG A 1 187 ? 3.156 -11.359 14.687 1.00 63.88 187 ARG A O 1
ATOM 1551 N N . GLU A 1 188 ? 2.491 -11.620 16.818 1.00 62.50 188 GLU A N 1
ATOM 1552 C CA . GLU A 1 188 ? 1.394 -12.566 16.580 1.00 62.50 188 GLU A CA 1
ATOM 1553 C C . GLU A 1 188 ? 0.256 -11.975 15.729 1.00 62.50 188 GLU A C 1
ATOM 1555 O O . GLU A 1 188 ? -0.508 -12.714 15.112 1.00 62.50 188 GLU A O 1
ATOM 1560 N N . PHE A 1 189 ? 0.173 -10.644 15.634 1.00 58.44 189 PHE A N 1
ATOM 1561 C CA . PHE A 1 189 ? -0.858 -9.946 14.862 1.00 58.44 189 PHE A CA 1
ATOM 1562 C C . PHE A 1 189 ? -0.460 -9.673 13.400 1.00 58.44 189 PHE A C 1
ATOM 1564 O O . PHE A 1 189 ? -1.295 -9.229 12.606 1.00 58.44 189 PHE A O 1
ATOM 1571 N N . ILE A 1 190 ? 0.790 -9.961 13.019 1.00 56.34 190 ILE A N 1
ATOM 1572 C CA . ILE A 1 190 ? 1.295 -9.775 11.654 1.00 56.34 190 ILE A CA 1
ATOM 1573 C C . ILE A 1 190 ? 0.861 -10.983 10.805 1.00 56.34 190 ILE A C 1
ATOM 1575 O O . ILE A 1 190 ? 1.213 -12.113 11.147 1.00 56.34 190 ILE A O 1
ATOM 1579 N N . PRO A 1 191 ? 0.097 -10.794 9.711 1.00 53.03 191 PRO A N 1
ATOM 1580 C CA . PRO A 1 191 ? -0.274 -11.900 8.832 1.00 53.03 191 PRO A CA 1
ATOM 1581 C C . PRO A 1 191 ? 0.978 -12.584 8.250 1.00 53.03 191 PRO A C 1
ATOM 1583 O O . PRO A 1 191 ? 1.912 -11.899 7.826 1.00 53.03 191 PRO A O 1
ATOM 1586 N N . ALA A 1 192 ? 0.986 -13.923 8.278 1.00 51.12 192 ALA A N 1
ATOM 1587 C CA . ALA A 1 192 ? 2.077 -14.769 7.783 1.00 51.12 192 ALA A CA 1
ATOM 1588 C C . ALA A 1 192 ? 2.262 -14.687 6.261 1.00 51.12 192 ALA A C 1
ATOM 1590 O O . ALA A 1 192 ? 1.235 -14.580 5.551 1.00 51.12 192 ALA A O 1
#

Organism: Amblyomma americanum (NCBI:txid6943)

Radius of gyration: 38.69 Å; Cα contacts (8 Å, |Δi|>4): 55; chains: 1; bounding box: 82×29×145 Å

Nearest PDB structures (foldseek):
  4ke2-assembly1_A  TM=4.430E-01  e=7.041E-01  Pseudopleuronectes americanus
  4oyd-assembly2_D  TM=4.691E-01  e=5.977E-01  synthetic construct
  6jx6-assembly1_A  TM=2.412E-01  e=2.495E-01  Homo sapiens
  4tx5-assembly1_A  TM=2.292E-01  e=2.006E-01  Homo sapiens
  4yn0-assembly1_B  TM=2.601E-01  e=3.825E+00  Mus musculus

Mean predicted aligned error: 13.95 Å